Protein AF-A0A4V6TIX9-F1 (afdb_monomer_lite)

Sequence (250 aa):
MSDATWVPLFVTAKVPVELVNKILEHGEAQQRNDPDDLFPNRWVLVQDPEQSTFSTPTKPPVHSFTSGFVNASAESLKVFVASKFGEQGLASNGRSDWIADDAFAVIDERTARDNSILFYVQQYVDTIRQAEVRKAWGKDITVDKLLLKYAGVDSNEMPSDEEVRKFAQELKNENGSFVVDPELGDLEKVKAQLDSWLSKEKGDVRPVWMEVRLDAVNAIKFTVGIWHIGLDEALINHHDEFDEHGVMCC

pLDDT: mean 91.74, std 6.87, range [59.31, 98.62]

Foldseek 3Di:
DDLAQAAEEEEQAPDWLVLVQVLQVLLVVVCVPDPPSLQHRRYWYDQELPDQDTDGRDHRDPDTHHRNNHNPDPVNVLVSLLVAWDCPHGQHPHDNHIYDSFKHKYDYPCCVVQVKIKIKGKDFAFPLLVLLLCVLVVNHDLLSVLCCQCVCNPDPDHDDLVSLLVNQVVDADPVRHGQADSVPPDSVRSNVSVVVVVVVRVVRGDIDMDMAIENSSCVSVVVSVCVVQNPSCCSRPVCVLADPVRYRHD

Structure (mmCIF, N/CA/C/O backbone):
data_AF-A0A4V6TIX9-F1
#
_entry.id   AF-A0A4V6TIX9-F1
#
loop_
_atom_site.group_PDB
_atom_site.id
_atom_site.type_symbol
_atom_site.label_atom_id
_atom_site.label_alt_id
_atom_site.label_comp_id
_atom_site.label_asym_id
_atom_site.label_entity_id
_atom_site.label_seq_id
_atom_site.pdbx_PDB_ins_code
_atom_site.Cartn_x
_atom_site.Cartn_y
_atom_site.Cartn_z
_atom_site.occupancy
_atom_site.B_iso_or_equiv
_atom_site.auth_seq_id
_atom_site.auth_comp_id
_atom_site.auth_asym_id
_atom_site.auth_atom_id
_atom_site.pdbx_PDB_model_num
ATOM 1 N N . MET A 1 1 ? 10.570 -2.484 7.591 1.00 59.31 1 MET A N 1
ATOM 2 C CA . MET A 1 1 ? 9.362 -2.024 8.298 1.00 59.31 1 MET A CA 1
ATOM 3 C C . MET A 1 1 ? 9.755 -1.705 9.722 1.00 59.31 1 MET A C 1
ATOM 5 O O . MET A 1 1 ? 10.692 -2.324 10.218 1.00 59.31 1 MET A O 1
ATOM 9 N N . SER A 1 2 ? 9.120 -0.701 10.312 1.00 67.00 2 SER A N 1
ATOM 10 C CA . SER A 1 2 ? 9.388 -0.221 11.661 1.00 67.00 2 SER A CA 1
ATOM 11 C C . SER A 1 2 ? 9.091 -1.303 12.704 1.00 67.00 2 SER A C 1
ATOM 13 O O . SER A 1 2 ? 8.255 -2.181 12.488 1.00 67.00 2 SER A O 1
ATOM 15 N N . ASP A 1 3 ? 9.742 -1.215 13.866 1.00 79.81 3 ASP A N 1
ATOM 16 C CA . ASP A 1 3 ? 9.464 -2.074 15.027 1.00 79.81 3 ASP A CA 1
ATOM 17 C C . ASP A 1 3 ? 8.159 -1.671 15.752 1.00 79.81 3 ASP A C 1
ATOM 19 O O . ASP A 1 3 ? 7.999 -1.945 16.941 1.00 79.81 3 ASP A O 1
ATOM 23 N N . ALA A 1 4 ? 7.237 -0.973 15.077 1.00 86.31 4 ALA A N 1
ATOM 24 C CA . ALA A 1 4 ? 5.995 -0.500 15.673 1.00 86.31 4 ALA A CA 1
ATOM 25 C C . ALA A 1 4 ? 5.120 -1.667 16.151 1.00 86.31 4 ALA A C 1
ATOM 27 O O . ALA A 1 4 ? 4.823 -2.610 15.410 1.00 86.31 4 ALA A O 1
ATOM 28 N N . THR A 1 5 ? 4.641 -1.568 17.390 1.00 88.94 5 THR A N 1
ATOM 29 C CA . THR A 1 5 ? 3.697 -2.544 17.950 1.00 88.94 5 THR A CA 1
ATOM 30 C C . THR A 1 5 ? 2.300 -2.376 17.359 1.00 88.94 5 THR A C 1
ATOM 32 O O . THR A 1 5 ? 1.588 -3.363 17.191 1.00 88.94 5 THR A O 1
ATOM 35 N N . TRP A 1 6 ? 1.896 -1.149 17.023 1.00 94.31 6 TRP A N 1
ATOM 36 C CA . TRP A 1 6 ? 0.507 -0.841 16.688 1.00 94.31 6 TRP A CA 1
ATOM 37 C C . TRP A 1 6 ? 0.322 -0.405 15.245 1.00 94.31 6 TRP A C 1
ATOM 39 O O . TRP A 1 6 ? 1.158 0.290 14.676 1.00 94.31 6 TRP A O 1
ATOM 49 N N . VAL A 1 7 ? -0.827 -0.755 14.676 1.00 96.06 7 VAL A N 1
ATOM 50 C CA . VAL A 1 7 ? -1.163 -0.486 13.280 1.00 96.06 7 VAL A CA 1
ATOM 51 C C . VAL A 1 7 ? -2.441 0.344 13.240 1.00 96.06 7 VAL A C 1
ATOM 53 O O . VAL A 1 7 ? -3.488 -0.116 13.717 1.00 96.06 7 VAL A O 1
ATOM 56 N N . PRO A 1 8 ? -2.392 1.566 12.690 1.00 97.75 8 PRO A N 1
ATOM 57 C CA . PRO A 1 8 ? -3.565 2.415 12.623 1.00 97.75 8 PRO A CA 1
ATOM 58 C C . PRO A 1 8 ? -4.591 1.837 11.641 1.00 97.75 8 PRO A C 1
ATOM 60 O O . PRO A 1 8 ? -4.262 1.418 10.530 1.00 97.75 8 PRO A O 1
ATOM 63 N N . LEU A 1 9 ? -5.850 1.826 12.069 1.00 98.44 9 LEU A N 1
ATOM 64 C CA . LEU A 1 9 ? -7.016 1.385 11.317 1.00 98.44 9 LEU A CA 1
ATOM 65 C C . LEU A 1 9 ? -7.927 2.592 11.084 1.00 98.44 9 LEU A C 1
ATOM 67 O O . LEU A 1 9 ? -8.452 3.183 12.031 1.00 98.44 9 LEU A O 1
ATOM 71 N N . PHE A 1 10 ? -8.123 2.947 9.820 1.00 98.62 10 PHE A N 1
ATOM 72 C CA . PHE A 1 10 ? -8.958 4.068 9.400 1.00 98.62 10 PHE A CA 1
ATOM 73 C C . PHE A 1 10 ? -10.292 3.584 8.840 1.00 98.62 10 PHE A C 1
ATOM 75 O O . PHE A 1 10 ? -10.386 2.505 8.258 1.00 98.62 10 PHE A O 1
ATOM 82 N N . VAL A 1 11 ? -11.323 4.417 8.962 1.00 98.50 11 VAL A N 1
ATOM 83 C CA . VAL A 1 11 ? -12.631 4.184 8.339 1.00 98.50 11 VAL A CA 1
ATOM 84 C C . VAL A 1 11 ? -12.881 5.300 7.333 1.00 98.50 11 VAL A C 1
ATOM 86 O O . VAL A 1 11 ? -13.160 6.434 7.712 1.00 98.50 11 VAL A O 1
ATOM 89 N N . THR A 1 12 ? -12.768 4.992 6.043 1.00 98.38 12 THR A N 1
ATOM 90 C CA . THR A 1 12 ? -12.896 5.993 4.968 1.00 98.38 12 THR A CA 1
ATOM 91 C C . THR A 1 12 ? -14.268 5.993 4.308 1.00 98.38 12 THR A C 1
ATOM 93 O O . THR A 1 12 ? -14.588 6.905 3.546 1.00 98.38 12 THR A O 1
ATOM 96 N N . ALA A 1 13 ? -15.109 5.013 4.631 1.00 96.88 13 ALA A N 1
ATOM 97 C CA . ALA A 1 13 ? -16.466 4.893 4.123 1.00 96.88 13 ALA A CA 1
ATOM 98 C C . ALA A 1 13 ? -17.517 5.122 5.213 1.00 96.88 13 ALA A C 1
ATOM 100 O O . ALA A 1 13 ? -17.279 4.934 6.406 1.00 96.88 13 ALA A O 1
ATOM 101 N N . LYS A 1 14 ? -18.729 5.496 4.794 1.00 95.62 14 LYS A N 1
ATOM 102 C CA . LYS A 1 14 ? -19.889 5.593 5.689 1.00 95.62 14 LYS A CA 1
ATOM 103 C C . LYS A 1 14 ? -20.437 4.195 5.969 1.00 95.62 14 LYS A C 1
ATOM 105 O O . LYS A 1 14 ? -21.367 3.747 5.302 1.00 95.62 14 LYS A O 1
ATOM 110 N N . VAL A 1 15 ? -19.840 3.516 6.940 1.00 95.06 15 VAL A N 1
ATOM 111 C CA . VAL A 1 15 ? -20.213 2.156 7.347 1.00 95.06 15 VAL A CA 1
ATOM 112 C C . VAL A 1 15 ? -20.824 2.134 8.751 1.00 95.06 15 VAL A C 1
ATOM 114 O O . VAL A 1 15 ? -20.513 3.003 9.568 1.00 95.06 15 VAL A O 1
ATOM 117 N N . PRO A 1 16 ? -21.703 1.161 9.047 1.00 95.38 16 PRO A N 1
ATOM 118 C CA . PRO A 1 16 ? -22.217 0.954 10.397 1.00 95.38 16 PRO A CA 1
ATOM 119 C C . PRO A 1 16 ? -21.093 0.610 11.386 1.00 95.38 16 PRO A C 1
ATOM 121 O O . PRO A 1 16 ? -20.113 -0.046 11.021 1.00 95.38 16 PRO A O 1
ATOM 124 N N . VAL A 1 17 ? -21.253 1.009 12.653 1.00 96.50 17 VAL A N 1
ATOM 125 C CA . VAL A 1 17 ? -20.274 0.710 13.717 1.00 96.50 17 VAL A CA 1
ATOM 126 C C . VAL A 1 17 ? -20.135 -0.795 13.939 1.00 96.50 17 VAL A C 1
ATOM 128 O O . VAL A 1 17 ? -19.053 -1.278 14.243 1.00 96.50 17 VAL A O 1
ATOM 131 N N . GLU A 1 18 ? -21.196 -1.553 13.680 1.00 97.00 18 GLU A N 1
ATOM 132 C CA . GLU A 1 18 ? -21.217 -3.010 13.733 1.00 97.00 18 GLU A CA 1
ATOM 133 C C . GLU A 1 18 ? -20.202 -3.630 12.763 1.00 97.00 18 GLU A C 1
ATOM 135 O O . GLU A 1 18 ? -19.579 -4.636 13.094 1.00 97.00 18 GLU A O 1
ATOM 140 N N . LEU A 1 19 ? -19.983 -3.016 11.591 1.00 97.06 19 LEU A N 1
ATOM 141 C CA . LEU A 1 19 ? -18.949 -3.477 10.664 1.00 97.06 19 LEU A CA 1
ATOM 142 C C . LEU A 1 19 ? -17.551 -3.200 11.222 1.00 97.06 19 LEU A C 1
ATOM 144 O O . LEU A 1 19 ? -16.697 -4.075 11.156 1.00 97.06 19 LEU A O 1
ATOM 148 N N . VAL A 1 20 ? -17.319 -2.020 11.804 1.00 97.81 20 VAL A N 1
ATOM 149 C CA . VAL A 1 20 ? -16.030 -1.682 12.438 1.00 97.81 20 VAL A CA 1
ATOM 150 C C . VAL A 1 20 ? -15.731 -2.636 13.595 1.00 97.81 20 VAL A C 1
ATOM 152 O O . VAL A 1 20 ? -14.633 -3.186 13.674 1.00 97.81 20 VAL A O 1
ATOM 155 N N . ASN A 1 21 ? -16.725 -2.889 14.449 1.00 97.56 21 ASN A N 1
ATOM 156 C CA . ASN A 1 21 ? -16.619 -3.816 15.572 1.00 97.56 21 ASN A CA 1
ATOM 157 C C . ASN A 1 21 ? -16.284 -5.225 15.092 1.00 97.56 21 ASN A C 1
ATOM 159 O O . ASN A 1 21 ? -15.369 -5.834 15.631 1.00 97.56 21 ASN A O 1
ATOM 163 N N . LYS A 1 22 ? -16.932 -5.699 14.021 1.00 96.94 22 LYS A N 1
ATOM 164 C CA . LYS A 1 22 ? -16.639 -7.005 13.424 1.00 96.94 22 LYS A CA 1
ATOM 165 C C . LYS A 1 22 ? -15.162 -7.153 13.025 1.00 96.94 22 LYS A C 1
ATOM 167 O O . LYS A 1 22 ? -14.566 -8.194 13.286 1.00 96.94 22 LYS A O 1
ATOM 172 N N . ILE A 1 23 ? -14.553 -6.124 12.426 1.00 97.25 23 ILE A N 1
ATOM 173 C CA . ILE A 1 23 ? -13.125 -6.147 12.049 1.00 97.25 23 ILE A CA 1
ATOM 174 C C . ILE A 1 23 ? -12.224 -6.217 13.291 1.00 97.25 23 ILE A C 1
ATOM 176 O O . ILE A 1 23 ? -11.285 -7.011 13.333 1.00 97.25 23 ILE A O 1
ATOM 180 N N . LEU A 1 24 ? -12.524 -5.421 14.322 1.00 96.94 24 LEU A N 1
ATOM 181 C CA . LEU A 1 24 ? -11.771 -5.434 15.582 1.00 96.94 24 LEU A CA 1
ATOM 182 C C . LEU A 1 24 ? -11.898 -6.787 16.303 1.00 96.94 24 LEU A C 1
ATOM 184 O O . LEU A 1 24 ? -10.901 -7.342 16.763 1.00 96.94 24 LEU A O 1
ATOM 188 N N . GLU A 1 25 ? -13.102 -7.357 16.330 1.00 96.31 25 GLU A N 1
ATOM 189 C CA . GLU A 1 25 ? -13.397 -8.671 16.908 1.00 96.31 25 GLU A CA 1
ATOM 190 C C . GLU A 1 25 ? -12.679 -9.811 16.175 1.00 96.31 25 GLU A C 1
ATOM 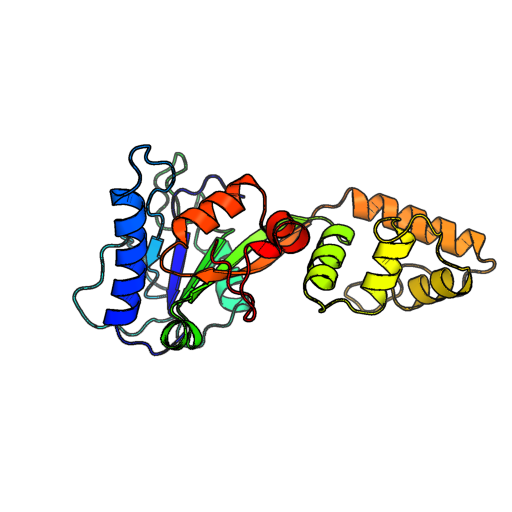192 O O . GLU A 1 25 ? -12.261 -10.772 16.821 1.00 96.31 25 GLU A O 1
ATOM 197 N N . HIS A 1 26 ? -12.492 -9.720 14.851 1.00 95.31 26 HIS A N 1
ATOM 198 C CA . HIS A 1 26 ? -11.670 -10.678 14.104 1.00 95.31 26 HIS A CA 1
ATOM 199 C C . HIS A 1 26 ? -10.211 -10.666 14.577 1.00 95.31 26 HIS A C 1
ATOM 201 O O . HIS A 1 26 ? -9.644 -11.735 14.801 1.00 95.31 26 HIS A O 1
ATOM 207 N N . GLY A 1 27 ? -9.629 -9.483 14.802 1.00 93.44 27 GLY A N 1
ATOM 208 C CA . GLY A 1 27 ? -8.279 -9.358 15.362 1.00 93.44 27 GLY A CA 1
ATOM 209 C C . GLY A 1 27 ? -8.172 -9.953 16.768 1.00 93.44 27 GLY A C 1
ATOM 210 O O . GLY A 1 27 ? -7.258 -10.727 17.047 1.00 93.44 27 GLY A O 1
ATOM 211 N N . GLU A 1 28 ? -9.145 -9.673 17.641 1.00 93.31 28 GLU A N 1
ATOM 212 C CA . GLU A 1 28 ? -9.196 -10.290 18.973 1.00 93.31 28 GLU A CA 1
ATOM 213 C C . GLU A 1 28 ? -9.355 -11.815 18.915 1.00 93.31 28 GLU A C 1
ATOM 215 O O . GLU A 1 28 ? -8.772 -12.537 19.722 1.00 93.31 28 GLU A O 1
ATOM 220 N N . ALA A 1 29 ? -10.175 -12.323 17.992 1.00 93.69 29 ALA A N 1
ATOM 221 C CA . ALA A 1 29 ? -10.395 -13.754 17.835 1.00 93.69 29 ALA A CA 1
ATOM 222 C C . ALA A 1 29 ? -9.137 -14.475 17.340 1.00 93.69 29 ALA A C 1
ATOM 224 O O . ALA A 1 29 ? -8.843 -15.552 17.853 1.00 93.69 29 ALA A O 1
ATOM 225 N N . GLN A 1 30 ? -8.390 -13.884 16.400 1.00 92.06 30 GLN A N 1
ATOM 226 C CA . GLN A 1 30 ? -7.106 -14.425 15.947 1.00 92.06 30 GLN A CA 1
ATOM 227 C C . GLN A 1 30 ? -6.122 -14.545 17.108 1.00 92.06 30 GLN A C 1
ATOM 229 O O . GLN A 1 30 ? -5.634 -15.641 17.360 1.00 92.06 30 GLN A O 1
ATOM 234 N N . GLN A 1 31 ? -5.928 -13.469 17.877 1.00 90.56 31 GLN A N 1
ATOM 235 C CA . GLN A 1 31 ? -5.035 -13.499 19.036 1.00 90.56 31 GLN A CA 1
ATOM 236 C C . GLN A 1 31 ? -5.478 -14.534 20.083 1.00 90.56 31 GLN A C 1
ATOM 238 O O . GLN A 1 31 ? -4.663 -15.287 20.599 1.00 90.56 31 GLN A O 1
ATOM 243 N N . ARG A 1 32 ? -6.780 -14.621 20.401 1.00 90.69 32 ARG A N 1
ATOM 244 C CA . ARG A 1 32 ? -7.284 -15.616 21.370 1.00 90.69 32 ARG A CA 1
ATOM 245 C C . ARG A 1 32 ? -7.058 -17.064 20.931 1.00 90.69 32 ARG A C 1
ATOM 247 O O . ARG A 1 32 ? -6.961 -17.937 21.789 1.00 90.69 32 ARG A O 1
ATOM 254 N N . ASN A 1 33 ? -7.044 -17.316 19.625 1.00 89.12 33 ASN A N 1
ATOM 255 C CA . ASN A 1 33 ? -6.870 -18.648 19.052 1.00 89.12 33 ASN A CA 1
ATOM 256 C C . ASN A 1 33 ? -5.404 -18.972 18.736 1.00 89.12 33 ASN A C 1
ATOM 258 O O . ASN A 1 33 ? -5.135 -20.048 18.202 1.00 89.12 33 ASN A O 1
ATOM 262 N N . ASP A 1 34 ? -4.479 -18.071 19.064 1.00 88.06 34 ASP A N 1
ATOM 263 C CA . ASP A 1 34 ? -3.052 -18.237 18.848 1.00 88.06 34 ASP A CA 1
ATOM 264 C C . ASP A 1 34 ? -2.342 -18.594 20.168 1.00 88.06 34 ASP A C 1
ATOM 266 O O . ASP A 1 34 ? -2.086 -17.716 20.996 1.00 88.06 34 ASP A O 1
ATOM 270 N N . PRO A 1 35 ? -2.054 -19.885 20.416 1.00 83.12 35 PRO A N 1
ATOM 271 C CA . PRO A 1 35 ? -1.490 -20.339 21.686 1.00 83.12 35 PRO A CA 1
ATOM 272 C C . PRO A 1 35 ? -0.070 -19.821 21.944 1.00 83.12 35 PRO A C 1
ATOM 274 O O . PRO A 1 35 ? 0.357 -19.808 23.099 1.00 83.12 35 PRO A O 1
ATOM 277 N N . ASP A 1 36 ? 0.638 -19.405 20.891 1.00 88.56 36 ASP A N 1
ATOM 278 C CA . ASP A 1 36 ? 2.037 -18.983 20.947 1.00 88.56 36 ASP A CA 1
ATOM 279 C C . ASP A 1 36 ? 2.197 -17.446 20.900 1.00 88.56 36 ASP A C 1
ATOM 281 O O . ASP A 1 36 ? 3.325 -16.956 20.960 1.00 88.56 36 ASP A O 1
ATOM 285 N N . ASP A 1 37 ? 1.088 -16.689 20.831 1.00 82.56 37 ASP A N 1
ATOM 286 C CA . ASP A 1 37 ? 1.042 -15.211 20.766 1.00 82.56 37 ASP A CA 1
ATOM 287 C C . ASP A 1 37 ? 1.934 -14.618 19.648 1.00 82.56 37 ASP A C 1
ATOM 289 O O . ASP A 1 37 ? 2.542 -13.555 19.779 1.00 82.56 37 ASP A O 1
ATOM 293 N N . LEU A 1 38 ? 2.019 -15.328 18.520 1.00 85.50 38 LEU A N 1
ATOM 294 C CA . LEU A 1 38 ? 2.725 -14.936 17.298 1.00 85.50 38 LEU A CA 1
ATOM 295 C C . LEU A 1 38 ? 1.970 -13.857 16.501 1.00 85.50 38 LEU A C 1
ATOM 297 O O . LEU A 1 38 ? 2.579 -13.086 15.757 1.00 85.50 38 LEU A O 1
ATOM 301 N N . PHE A 1 39 ? 0.652 -13.781 16.666 1.00 86.19 39 PHE A N 1
ATOM 302 C CA . PHE A 1 39 ? -0.277 -12.921 15.939 1.00 86.19 39 PHE A CA 1
ATOM 303 C C . PHE A 1 39 ? -1.048 -12.005 16.908 1.00 86.19 39 PHE A C 1
ATOM 305 O O . PHE A 1 39 ? -2.281 -12.078 16.989 1.00 86.19 39 PHE A O 1
ATOM 312 N N . PRO A 1 40 ? -0.355 -11.123 17.658 1.00 89.00 40 PRO A N 1
ATOM 313 C CA . PRO A 1 40 ? -1.020 -10.223 18.592 1.00 89.00 40 PRO A CA 1
ATOM 314 C C . PRO A 1 40 ? -1.943 -9.263 17.835 1.00 89.00 40 PRO A C 1
ATOM 316 O O . PRO A 1 40 ? -1.603 -8.792 16.748 1.00 89.00 40 PRO A O 1
ATOM 319 N N . ASN A 1 41 ? -3.105 -8.924 18.401 1.00 92.31 41 ASN A N 1
ATOM 320 C CA . ASN A 1 41 ? -3.971 -7.911 17.807 1.00 92.31 41 ASN A CA 1
ATOM 321 C C . ASN A 1 41 ? -3.291 -6.537 17.893 1.00 92.31 41 ASN A C 1
ATOM 323 O O . ASN A 1 41 ? -3.086 -6.015 18.987 1.00 92.31 41 ASN A O 1
ATOM 327 N N . ARG A 1 42 ? -2.973 -5.942 16.739 1.00 92.81 42 ARG A N 1
ATOM 328 C CA . ARG A 1 42 ? -2.265 -4.654 16.642 1.00 92.81 42 ARG A CA 1
ATOM 329 C C . ARG A 1 42 ? -3.161 -3.480 16.252 1.00 92.81 42 ARG A C 1
ATOM 331 O O . ARG A 1 42 ? -2.658 -2.368 16.107 1.00 92.81 42 ARG A O 1
ATOM 338 N N . TRP A 1 43 ? -4.465 -3.689 16.062 1.00 96.69 43 TRP A N 1
ATOM 339 C CA . TRP A 1 43 ? -5.334 -2.640 15.529 1.00 96.69 43 TRP A CA 1
ATOM 340 C C . TRP A 1 43 ? -5.527 -1.472 16.491 1.00 96.69 43 TRP A C 1
ATOM 342 O O . TRP A 1 43 ? -5.920 -1.649 17.647 1.00 96.69 43 TRP A O 1
ATOM 352 N N . VAL A 1 44 ? -5.339 -0.262 15.965 1.00 97.19 44 VAL A N 1
ATOM 353 C CA . VAL A 1 44 ? -5.653 0.993 16.649 1.00 97.19 44 VAL A CA 1
ATOM 354 C C . VAL A 1 44 ? -6.580 1.827 15.781 1.00 97.19 44 VAL A C 1
ATOM 356 O O . VAL A 1 44 ? -6.165 2.386 14.772 1.00 97.19 44 VAL A O 1
ATOM 359 N N . LEU A 1 45 ? -7.849 1.924 16.168 1.00 97.88 45 LEU A N 1
ATOM 360 C CA . LEU A 1 45 ? -8.828 2.728 15.447 1.00 97.88 45 LEU A CA 1
ATOM 361 C C . LEU A 1 45 ? -8.508 4.216 15.613 1.00 97.88 45 LEU A C 1
ATOM 363 O O . LEU A 1 45 ? -8.509 4.748 16.728 1.00 97.88 45 LEU A O 1
ATOM 367 N N . VAL A 1 46 ? -8.301 4.893 14.487 1.00 97.88 46 VAL A N 1
ATOM 368 C CA . VAL A 1 46 ? -8.135 6.347 14.432 1.00 97.88 46 VAL A CA 1
ATOM 369 C C . VAL A 1 46 ? -9.454 6.943 13.950 1.00 97.88 46 VAL A C 1
ATOM 371 O O . VAL A 1 46 ? -9.835 6.829 12.784 1.00 97.88 46 VAL A O 1
ATOM 374 N N . GLN A 1 47 ? -10.204 7.527 14.877 1.00 96.12 47 GLN A N 1
ATOM 375 C CA . GLN A 1 47 ? -11.556 8.017 14.626 1.00 96.12 47 GLN A CA 1
ATOM 376 C C . GLN A 1 47 ? -11.549 9.429 14.043 1.00 96.12 47 GLN A C 1
ATOM 378 O O . GLN A 1 47 ? -12.377 9.711 13.177 1.00 96.12 47 GLN A O 1
ATOM 383 N N . ASP A 1 48 ? -10.620 10.285 14.478 1.00 95.44 48 ASP A N 1
ATOM 384 C CA . ASP A 1 48 ? -10.557 11.703 14.106 1.00 95.44 48 ASP A CA 1
ATOM 385 C C . ASP A 1 48 ? -9.101 12.190 13.911 1.00 95.44 48 ASP A C 1
ATOM 387 O O . ASP A 1 48 ? -8.216 11.734 14.639 1.00 95.44 48 ASP A O 1
ATOM 391 N N . PRO A 1 49 ? -8.823 13.110 12.964 1.00 95.38 49 PRO A N 1
ATOM 392 C CA . PRO A 1 49 ? -7.493 13.702 12.776 1.00 95.38 49 PRO A CA 1
ATOM 393 C C . PRO A 1 49 ? -6.903 14.405 14.009 1.00 95.38 49 PRO A C 1
ATOM 395 O O . PRO A 1 49 ? -5.679 14.467 14.146 1.00 95.38 49 PRO A O 1
ATOM 398 N N . GLU A 1 50 ? -7.754 14.922 14.898 1.00 95.12 50 GLU A N 1
ATOM 399 C CA . GLU A 1 50 ? -7.367 15.621 16.130 1.00 95.12 50 GLU A CA 1
ATOM 400 C C . GLU A 1 50 ? -7.360 14.696 17.360 1.00 95.12 50 GLU A C 1
ATOM 402 O O . GLU A 1 50 ? -7.169 15.140 18.498 1.00 95.12 50 GLU A O 1
ATOM 407 N N . GLN A 1 51 ? -7.563 13.390 17.159 1.00 94.56 51 GLN A N 1
ATOM 408 C CA . GLN A 1 51 ? -7.504 12.402 18.227 1.00 94.56 51 GLN A CA 1
ATOM 409 C C . GLN A 1 51 ? -6.108 12.387 18.866 1.00 94.56 51 GLN A C 1
ATOM 411 O O . GLN A 1 51 ? -5.092 12.206 18.201 1.00 94.56 51 GLN A O 1
ATOM 416 N N . SER A 1 52 ? -6.067 12.557 20.186 1.00 89.81 52 SER A N 1
ATOM 417 C CA . SER A 1 52 ? -4.826 12.587 20.975 1.00 89.81 52 SER A CA 1
ATOM 418 C C . SER A 1 52 ? -4.697 11.415 21.948 1.00 89.81 52 SER A C 1
ATOM 420 O O . SER A 1 52 ? -3.622 11.186 22.497 1.00 89.81 52 SER A O 1
ATOM 422 N N . THR A 1 53 ? -5.772 10.652 22.151 1.00 90.81 53 THR A N 1
ATOM 423 C CA . THR A 1 53 ? -5.806 9.475 23.021 1.00 90.81 53 THR A CA 1
ATOM 424 C C . THR A 1 53 ? -6.213 8.243 22.226 1.00 90.81 53 THR A C 1
ATOM 426 O O . THR A 1 53 ? -7.084 8.297 21.358 1.00 90.81 53 THR A O 1
ATOM 429 N N . PHE A 1 54 ? -5.565 7.118 22.511 1.00 92.75 54 PHE A N 1
ATOM 430 C CA . PHE A 1 54 ? -5.707 5.892 21.734 1.00 92.75 54 PHE A CA 1
ATOM 431 C C . PHE A 1 54 ? -5.863 4.701 22.675 1.00 92.75 54 PHE A C 1
ATOM 433 O O . PHE A 1 54 ?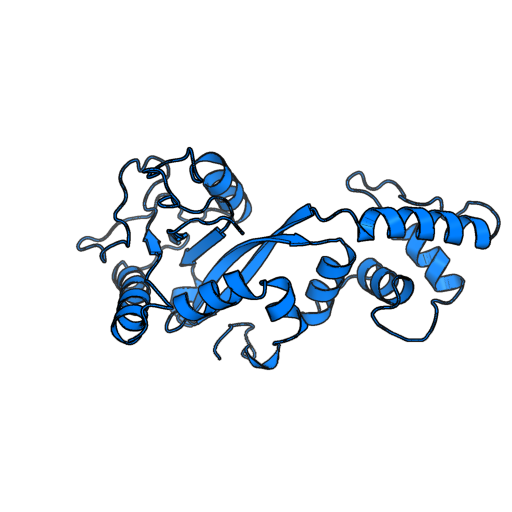 -5.245 4.654 23.737 1.00 92.75 54 PHE A O 1
ATOM 440 N N . SER A 1 55 ? -6.708 3.747 22.285 1.00 90.88 55 SER A N 1
ATOM 441 C CA . SER A 1 55 ? -6.782 2.435 22.929 1.00 90.88 55 SER A CA 1
ATOM 442 C C . SER A 1 55 ? -5.917 1.472 22.131 1.00 90.88 55 SER A C 1
ATOM 444 O O . SER A 1 55 ? -6.143 1.309 20.929 1.00 90.88 55 SER A O 1
ATOM 446 N N . THR A 1 56 ? -4.963 0.829 22.799 1.00 91.44 56 THR A N 1
ATOM 447 C CA . THR A 1 56 ? -3.984 -0.072 22.187 1.00 91.44 56 THR A CA 1
ATOM 448 C C . THR A 1 56 ? -4.005 -1.463 22.865 1.00 91.44 56 THR A C 1
ATOM 450 O O . THR A 1 56 ? -3.672 -1.574 24.046 1.00 91.44 56 THR A O 1
ATOM 453 N N . PRO A 1 57 ? -4.466 -2.532 22.179 1.00 92.81 57 PRO A N 1
ATOM 454 C CA . PRO A 1 57 ? -5.267 -2.477 20.957 1.00 92.81 57 PRO A CA 1
ATOM 455 C C . PRO A 1 57 ? -6.610 -1.777 21.211 1.00 92.81 57 PRO A C 1
ATOM 457 O O . PRO A 1 57 ? -7.040 -1.546 22.351 1.00 92.81 57 PRO A O 1
ATOM 460 N N . THR A 1 58 ? -7.298 -1.403 20.140 1.00 95.06 58 THR A N 1
ATOM 461 C CA . THR A 1 58 ? -8.609 -0.770 20.266 1.00 95.06 58 THR A CA 1
ATOM 462 C C . THR A 1 58 ? -9.677 -1.775 20.670 1.00 95.06 58 THR A C 1
ATOM 464 O O . THR A 1 58 ? -9.859 -2.797 20.017 1.00 95.06 58 THR A O 1
ATOM 467 N N . LYS A 1 59 ? -10.446 -1.427 21.707 1.00 93.25 59 LYS A N 1
ATOM 468 C CA . LYS A 1 59 ? -11.694 -2.120 22.041 1.00 93.25 59 LYS A CA 1
ATOM 469 C C . LYS A 1 59 ? -12.823 -1.671 21.105 1.00 93.25 59 LYS A C 1
ATOM 471 O O . LYS A 1 59 ? -12.910 -0.468 20.841 1.00 93.25 59 LYS A O 1
ATOM 476 N N . PRO A 1 60 ? -13.716 -2.576 20.665 1.00 93.81 60 PRO A N 1
ATOM 477 C CA . PRO A 1 60 ? -14.865 -2.222 19.836 1.00 93.81 60 PRO A CA 1
ATOM 478 C C . PRO A 1 60 ? -15.674 -1.038 20.406 1.00 93.81 60 PRO A C 1
ATOM 480 O O . PRO A 1 60 ? -16.073 -1.077 21.577 1.00 93.81 60 PRO A O 1
ATOM 483 N N . PRO A 1 61 ? -15.914 0.029 19.620 1.00 93.25 61 PRO A N 1
ATOM 484 C CA . PRO A 1 61 ? -16.765 1.137 20.039 1.00 93.25 61 PRO A CA 1
ATOM 485 C C . PRO A 1 61 ? -18.171 0.698 20.476 1.00 93.25 61 PRO A C 1
ATOM 487 O O . PRO A 1 61 ? -18.859 -0.055 19.788 1.00 93.25 61 PRO A O 1
ATOM 490 N N . VAL A 1 62 ? -18.628 1.230 21.615 1.00 90.81 62 VAL A N 1
ATOM 491 C CA . VAL A 1 62 ? -19.984 0.985 22.155 1.00 90.81 62 VAL A CA 1
ATOM 492 C C . VAL A 1 62 ? -21.034 1.879 21.488 1.00 90.81 62 VAL A C 1
ATOM 494 O O . VAL A 1 62 ? -22.211 1.531 21.415 1.00 90.81 62 VAL A O 1
ATOM 497 N N . HIS A 1 63 ? -20.618 3.053 21.014 1.00 91.88 63 HIS A N 1
ATOM 498 C CA . HIS A 1 63 ? -21.494 4.040 20.397 1.00 91.88 63 HIS A CA 1
ATOM 499 C C . HIS A 1 63 ? -21.136 4.232 18.929 1.00 91.88 63 HIS A C 1
ATOM 501 O O . HIS A 1 63 ? -19.965 4.186 18.547 1.00 91.88 63 HIS A O 1
ATOM 507 N N . SER A 1 64 ? -22.156 4.503 18.116 1.00 92.00 64 SER A N 1
ATOM 508 C CA . SER A 1 64 ? -21.967 4.931 16.735 1.00 92.00 64 SER A CA 1
ATOM 509 C C . SER A 1 64 ? -21.117 6.198 16.680 1.00 92.00 64 SER A C 1
ATOM 511 O O . SER A 1 64 ? -21.338 7.128 17.459 1.00 92.00 64 SER A O 1
ATOM 513 N N . PHE A 1 65 ? -20.213 6.267 15.711 1.00 94.12 65 PHE A N 1
ATOM 514 C CA . PHE A 1 65 ? -19.408 7.448 15.434 1.00 94.12 65 PHE A CA 1
ATOM 515 C C . PHE A 1 65 ? -19.361 7.697 13.925 1.00 94.12 65 PHE A C 1
ATOM 517 O O . PHE A 1 65 ? -19.614 6.798 13.126 1.00 94.12 65 PHE A O 1
ATOM 524 N N . THR A 1 66 ? -19.047 8.929 13.531 1.00 94.31 66 THR A N 1
ATOM 525 C CA . THR A 1 66 ? -18.672 9.246 12.148 1.00 94.31 66 THR A CA 1
ATOM 526 C C . THR A 1 66 ? -17.175 9.481 12.132 1.00 94.31 66 THR A C 1
ATOM 528 O O . THR A 1 66 ? -16.694 10.309 12.899 1.00 94.31 66 THR A O 1
ATOM 531 N N . SER A 1 67 ? -16.442 8.745 11.299 1.00 97.12 67 SER A N 1
ATOM 532 C CA . SER A 1 67 ? -15.002 8.963 11.181 1.00 97.12 67 SER A CA 1
ATOM 533 C C . SER A 1 67 ? -14.709 10.318 10.534 1.00 97.12 67 SER A C 1
ATOM 535 O O . SER A 1 67 ? -15.332 10.682 9.534 1.00 97.12 67 SER A O 1
ATOM 537 N N . GLY A 1 68 ? -13.716 11.032 11.064 1.00 97.88 68 GLY A N 1
ATOM 538 C CA . GLY A 1 68 ? -13.155 12.234 10.447 1.00 97.88 68 GLY A CA 1
ATOM 539 C C . GLY A 1 68 ? -12.388 11.956 9.145 1.00 97.88 68 GLY A C 1
ATOM 540 O O . GLY A 1 68 ? -12.013 12.896 8.453 1.00 97.88 68 GLY A O 1
ATOM 541 N N . PHE A 1 69 ? -12.193 10.683 8.780 1.00 98.19 69 PHE A N 1
ATOM 542 C CA . PHE A 1 69 ? -11.493 10.251 7.565 1.00 98.19 69 PHE A CA 1
ATOM 543 C C . PHE A 1 69 ? -12.432 9.795 6.442 1.00 98.19 69 PHE A C 1
ATOM 545 O O . PHE A 1 69 ? -11.971 9.255 5.437 1.00 98.19 69 PHE A O 1
ATOM 552 N N . VAL A 1 70 ? -13.747 10.007 6.568 1.00 98.00 70 VAL A N 1
ATOM 553 C CA . VAL A 1 70 ? -14.690 9.695 5.484 1.00 98.00 70 VAL A CA 1
ATOM 554 C C . VAL A 1 70 ? -14.284 10.441 4.205 1.00 98.00 70 VAL A C 1
ATOM 556 O O . VAL A 1 70 ? -14.125 11.660 4.211 1.00 98.00 70 VAL A O 1
ATOM 559 N N . ASN A 1 71 ? -14.154 9.702 3.100 1.00 97.50 71 ASN A N 1
ATOM 560 C CA . ASN A 1 71 ? -13.638 10.154 1.800 1.00 97.50 71 ASN A CA 1
ATOM 561 C C . ASN A 1 71 ? -12.150 10.557 1.774 1.00 97.50 71 ASN A C 1
ATOM 563 O O . ASN A 1 71 ? -11.708 11.155 0.790 1.00 97.50 71 ASN A O 1
ATOM 567 N N . ALA A 1 72 ? -11.365 10.254 2.812 1.00 97.94 72 ALA A N 1
ATOM 568 C CA . ALA A 1 72 ? -9.924 10.468 2.764 1.00 97.94 72 ALA A CA 1
ATOM 569 C C . ALA A 1 72 ? -9.298 9.606 1.657 1.00 97.94 72 ALA A C 1
ATOM 571 O O . ALA A 1 72 ? -9.582 8.416 1.523 1.00 97.94 72 ALA A O 1
ATOM 572 N N . SER A 1 73 ? -8.432 10.226 0.859 1.00 97.69 73 SER A N 1
ATOM 573 C CA . SER A 1 73 ? -7.652 9.537 -0.168 1.00 97.69 73 SER A CA 1
ATOM 574 C C . SER A 1 73 ? -6.494 8.749 0.448 1.00 97.69 73 SER A C 1
ATOM 576 O O . SER A 1 73 ? -6.001 9.102 1.524 1.00 97.69 73 SER A O 1
ATOM 578 N N . ALA A 1 74 ? -5.996 7.744 -0.277 1.00 97.00 74 ALA A N 1
ATOM 579 C CA . ALA A 1 74 ? -4.783 7.024 0.107 1.00 97.00 74 ALA A CA 1
ATOM 580 C C . ALA A 1 74 ? -3.605 7.986 0.341 1.00 97.00 74 ALA A C 1
ATOM 582 O O . ALA A 1 74 ? -2.933 7.889 1.361 1.00 97.00 74 ALA A O 1
ATOM 583 N N . GLU A 1 75 ? -3.407 8.973 -0.538 1.00 97.81 75 GLU A N 1
ATOM 584 C CA . GLU A 1 75 ? -2.319 9.953 -0.406 1.00 97.81 75 GLU A CA 1
ATOM 585 C C . GLU A 1 75 ? -2.445 10.817 0.851 1.00 97.81 75 GLU A C 1
ATOM 587 O O . GLU A 1 75 ? -1.471 11.000 1.580 1.00 97.81 75 GLU A O 1
ATOM 592 N N . SER A 1 76 ? -3.653 11.288 1.176 1.00 98.19 76 SER A N 1
ATOM 593 C CA . SER A 1 76 ? -3.864 12.034 2.423 1.00 98.19 76 SER A CA 1
ATOM 594 C C . SER A 1 76 ? -3.614 11.184 3.671 1.00 98.19 76 SER A C 1
ATOM 596 O O . SER A 1 76 ? -3.097 11.710 4.652 1.00 98.19 76 SER A O 1
ATOM 598 N N . LEU A 1 77 ? -3.939 9.885 3.639 1.00 98.50 77 LEU A N 1
ATOM 599 C CA . LEU A 1 77 ? -3.670 8.979 4.758 1.00 98.50 77 LEU A CA 1
ATOM 600 C C . LEU A 1 77 ? -2.174 8.687 4.901 1.00 98.50 77 LEU A C 1
ATOM 602 O O . LEU A 1 77 ? -1.668 8.766 6.014 1.00 98.50 77 LEU A O 1
ATOM 606 N N . LYS A 1 78 ? -1.452 8.449 3.798 1.00 97.94 78 LYS A N 1
ATOM 607 C CA . LYS A 1 78 ? 0.013 8.268 3.804 1.00 97.94 78 LYS A CA 1
ATOM 608 C C . LYS A 1 78 ? 0.719 9.470 4.437 1.00 97.94 78 LYS A C 1
ATOM 610 O O . LYS A 1 78 ? 1.560 9.299 5.315 1.00 97.94 78 LYS A O 1
ATOM 615 N N . VAL A 1 79 ? 0.337 10.690 4.043 1.00 97.44 79 VAL A N 1
ATOM 616 C CA . VAL A 1 79 ? 0.881 11.935 4.620 1.00 97.44 79 VAL A CA 1
ATOM 617 C C . VAL A 1 79 ? 0.498 12.086 6.094 1.00 97.44 79 VAL A C 1
ATOM 619 O O . VAL A 1 79 ? 1.331 12.470 6.916 1.00 97.44 79 VAL A O 1
ATOM 622 N N . PHE A 1 80 ? -0.753 11.790 6.453 1.00 97.94 80 PHE A N 1
ATOM 623 C CA . PHE A 1 80 ? -1.211 11.863 7.840 1.00 97.94 80 PHE A CA 1
ATOM 624 C C . PHE A 1 80 ? -0.427 10.901 8.738 1.00 97.94 80 PHE A C 1
ATOM 626 O O . PHE A 1 80 ? 0.137 11.329 9.740 1.00 97.94 80 PHE A O 1
ATOM 633 N N . VAL A 1 81 ? -0.335 9.630 8.349 1.00 97.19 81 VAL A N 1
ATOM 634 C CA . VAL A 1 81 ? 0.360 8.576 9.097 1.00 97.19 81 VAL A CA 1
ATOM 635 C C . VAL A 1 81 ? 1.832 8.943 9.302 1.00 97.19 81 VAL A C 1
ATOM 637 O O . VAL A 1 81 ? 2.277 9.019 10.447 1.00 97.19 81 VAL A O 1
ATOM 640 N N . ALA A 1 82 ? 2.537 9.318 8.229 1.00 95.75 82 ALA A N 1
ATOM 641 C CA . ALA A 1 82 ? 3.945 9.716 8.286 1.00 95.75 82 ALA A CA 1
ATOM 642 C C . ALA A 1 82 ? 4.214 10.994 9.108 1.00 95.75 82 ALA A C 1
ATOM 644 O O . ALA A 1 82 ? 5.339 11.226 9.539 1.00 95.75 82 ALA A O 1
ATOM 645 N N . SER A 1 83 ? 3.210 11.857 9.307 1.00 95.88 83 SER A N 1
ATOM 646 C CA . SER A 1 83 ? 3.371 13.118 10.054 1.00 95.88 83 SER A CA 1
ATOM 647 C C . SER A 1 83 ? 2.908 13.056 11.509 1.00 95.88 83 SER A C 1
ATOM 649 O O . SER A 1 83 ? 3.248 13.948 12.289 1.00 95.88 83 SER A O 1
ATOM 651 N N . LYS A 1 84 ? 2.104 12.055 11.880 1.00 95.62 84 LYS A N 1
ATOM 652 C CA . LYS A 1 84 ? 1.455 11.975 13.198 1.00 95.62 84 LYS A CA 1
ATOM 653 C C . LYS A 1 84 ? 1.959 10.832 14.062 1.00 95.62 84 LYS A C 1
ATOM 655 O O . LYS A 1 84 ? 1.893 10.953 15.285 1.00 95.62 84 LYS A O 1
ATOM 660 N N . PHE A 1 85 ? 2.407 9.742 13.455 1.00 95.62 85 PHE A N 1
ATOM 661 C CA . PHE A 1 85 ? 2.773 8.516 14.157 1.00 95.62 85 PHE A CA 1
ATOM 662 C C . PHE A 1 85 ? 4.286 8.263 14.094 1.00 95.62 85 PHE A C 1
ATOM 664 O O . PHE A 1 85 ? 5.047 9.171 13.761 1.00 95.62 85 PHE A O 1
ATOM 671 N N . GLY A 1 86 ? 4.727 7.072 14.499 1.00 93.44 86 GLY A N 1
ATOM 672 C CA . GLY A 1 86 ? 6.138 6.706 14.616 1.00 93.44 86 GLY A CA 1
ATOM 673 C C . GLY A 1 86 ? 6.688 6.870 16.035 1.00 93.44 86 GLY A C 1
ATOM 674 O O . GLY A 1 86 ? 5.976 7.233 16.973 1.00 93.44 86 GLY A O 1
ATOM 675 N N . GLU A 1 87 ? 7.987 6.617 16.197 1.00 91.12 87 GLU A N 1
ATOM 676 C CA . GLU A 1 87 ? 8.654 6.543 17.508 1.00 91.12 87 GLU A CA 1
ATOM 677 C C . GLU A 1 87 ? 8.531 7.833 18.339 1.00 91.12 87 GLU A C 1
ATOM 679 O O . GLU A 1 87 ? 8.516 7.786 19.568 1.00 91.12 87 GLU A O 1
ATOM 684 N N . GLN A 1 88 ? 8.411 8.989 17.686 1.00 89.56 88 GLN A N 1
ATOM 685 C CA . GLN A 1 88 ? 8.242 10.298 18.335 1.00 89.56 88 GLN A CA 1
ATOM 686 C C . GLN A 1 88 ? 6.841 10.893 18.113 1.00 89.56 88 GLN A C 1
ATOM 688 O O . GLN A 1 88 ? 6.618 12.078 18.366 1.00 89.56 88 GLN A O 1
ATOM 693 N N . GLY A 1 89 ? 5.911 10.088 17.594 1.00 90.00 89 GLY A N 1
ATOM 694 C CA . GLY A 1 89 ? 4.557 10.498 17.253 1.00 90.00 89 GLY A CA 1
ATOM 695 C C . GLY A 1 89 ? 3.560 10.365 18.404 1.00 90.00 89 GLY A C 1
ATOM 696 O O . GLY A 1 89 ? 3.899 10.131 19.567 1.00 90.00 89 GLY A O 1
ATOM 697 N N . LEU A 1 90 ? 2.282 10.515 18.059 1.00 87.81 90 LEU A N 1
ATOM 698 C CA . LEU A 1 90 ? 1.166 10.299 18.972 1.00 87.81 90 LEU A CA 1
ATOM 699 C C . LEU A 1 90 ? 1.143 8.855 19.490 1.00 87.81 90 LEU A C 1
ATOM 701 O O . LEU A 1 90 ? 1.442 7.915 18.758 1.00 87.81 90 LEU A O 1
ATOM 705 N N . ALA A 1 91 ? 0.735 8.699 20.753 1.00 83.69 91 ALA A N 1
ATOM 706 C CA . ALA A 1 91 ? 0.668 7.415 21.456 1.00 83.69 91 ALA A CA 1
ATOM 707 C C . ALA A 1 91 ? 1.997 6.638 21.541 1.00 83.69 91 ALA A C 1
ATOM 709 O O . ALA A 1 91 ? 1.968 5.431 21.766 1.00 83.69 91 ALA A O 1
ATOM 710 N N . SER A 1 92 ? 3.146 7.307 21.395 1.00 84.75 92 SER A N 1
ATOM 711 C CA . SER A 1 92 ? 4.447 6.702 21.691 1.00 84.75 92 SER A CA 1
ATOM 712 C C . SER A 1 92 ? 4.730 6.713 23.195 1.00 84.75 92 SER A C 1
ATOM 714 O O . SER A 1 92 ? 4.719 7.771 23.829 1.00 84.75 92 SER A O 1
ATOM 716 N N . ASN A 1 93 ? 5.033 5.540 23.756 1.00 76.81 93 ASN A N 1
ATOM 717 C CA . ASN A 1 93 ? 5.452 5.379 25.154 1.00 76.81 93 ASN A CA 1
ATOM 718 C C . ASN A 1 93 ? 6.924 4.919 25.295 1.00 76.81 93 ASN A C 1
ATOM 720 O O . ASN A 1 93 ? 7.352 4.527 26.384 1.00 76.81 93 ASN A O 1
ATOM 724 N N . GLY A 1 94 ? 7.717 4.981 24.217 1.00 67.94 94 GLY A N 1
ATOM 725 C CA . GLY A 1 94 ? 9.081 4.430 24.139 1.00 67.94 94 GLY A CA 1
ATOM 726 C C . GLY A 1 94 ? 9.119 2.928 23.797 1.00 67.94 94 GLY A C 1
ATOM 727 O O . GLY A 1 94 ? 8.083 2.331 23.551 1.00 67.94 94 GLY A O 1
ATOM 728 N N . ARG A 1 95 ? 10.319 2.315 23.736 1.00 65.12 95 ARG A N 1
ATOM 729 C CA . ARG A 1 95 ? 10.579 0.872 23.446 1.00 65.12 95 ARG A CA 1
ATOM 730 C C . ARG A 1 95 ? 9.525 0.176 22.554 1.00 65.12 95 ARG A C 1
ATOM 732 O O . ARG A 1 95 ? 8.770 -0.659 23.042 1.00 65.12 95 ARG A O 1
ATOM 739 N N . SER A 1 96 ? 9.511 0.487 21.260 1.00 68.69 96 SER A N 1
ATOM 740 C CA . SER A 1 96 ? 8.654 -0.152 20.237 1.00 68.69 96 SER A CA 1
ATOM 741 C C . SER A 1 96 ? 7.135 -0.027 20.450 1.00 68.69 96 SER A C 1
ATOM 743 O O . SER A 1 96 ? 6.358 -0.482 19.612 1.00 68.69 96 SER A O 1
ATOM 745 N N . ASP A 1 97 ? 6.683 0.636 21.518 1.00 85.38 97 ASP A N 1
ATOM 746 C CA . ASP A 1 97 ? 5.274 0.860 21.850 1.00 85.38 97 ASP A CA 1
ATOM 747 C C . ASP A 1 97 ? 4.777 2.172 21.223 1.00 85.38 97 ASP A C 1
ATOM 749 O O . ASP A 1 97 ? 4.565 3.178 21.903 1.00 85.38 97 ASP A O 1
ATOM 753 N N . TRP A 1 98 ? 4.660 2.177 19.892 1.00 92.31 98 TRP A N 1
ATOM 754 C CA . TRP A 1 98 ? 4.116 3.288 19.106 1.00 92.31 98 TRP A CA 1
ATOM 755 C C . TRP A 1 98 ? 3.257 2.791 17.937 1.00 92.31 98 TRP A C 1
ATOM 757 O O . TRP A 1 98 ? 3.305 1.620 17.549 1.00 92.31 98 TRP A O 1
ATOM 767 N N . ILE A 1 99 ? 2.446 3.699 17.392 1.00 95.00 99 ILE A N 1
ATOM 768 C CA . ILE A 1 99 ? 1.650 3.483 16.178 1.00 95.00 99 ILE A CA 1
ATOM 769 C C . ILE A 1 99 ? 2.559 3.627 14.957 1.00 95.00 99 ILE A C 1
ATOM 771 O O . ILE A 1 99 ? 3.331 4.580 14.886 1.00 95.00 99 ILE A O 1
ATOM 775 N N . ALA A 1 100 ? 2.475 2.688 14.016 1.00 94.94 100 ALA A N 1
ATOM 776 C CA . ALA A 1 100 ? 3.270 2.678 12.794 1.00 94.94 100 ALA A CA 1
ATOM 777 C C . ALA A 1 100 ? 3.061 3.955 11.962 1.00 94.94 100 ALA A C 1
ATOM 779 O O . ALA A 1 100 ? 1.930 4.403 11.762 1.00 94.94 100 ALA A O 1
ATOM 780 N N . ASP A 1 101 ? 4.162 4.512 11.461 1.00 95.62 101 ASP A N 1
ATOM 781 C CA . ASP A 1 101 ? 4.221 5.593 10.468 1.00 95.62 101 ASP A CA 1
ATOM 782 C C . ASP A 1 101 ? 4.484 5.076 9.041 1.00 95.62 101 ASP A C 1
ATOM 784 O O . ASP A 1 101 ? 4.429 5.836 8.072 1.00 95.62 101 ASP A O 1
ATOM 788 N N . ASP A 1 102 ? 4.712 3.770 8.905 1.00 95.31 102 ASP A N 1
ATOM 789 C CA . ASP A 1 102 ? 5.036 3.076 7.663 1.00 95.31 102 ASP A CA 1
ATOM 790 C C . ASP A 1 102 ? 4.012 1.992 7.291 1.00 95.31 102 ASP A C 1
ATOM 792 O O . ASP A 1 102 ? 4.201 1.278 6.312 1.00 95.31 102 ASP A O 1
ATOM 796 N N . ALA A 1 103 ? 2.907 1.863 8.030 1.00 96.81 103 ALA A N 1
ATOM 797 C CA . ALA A 1 103 ? 1.825 0.937 7.709 1.00 96.81 103 ALA A CA 1
ATOM 798 C C . ALA A 1 103 ? 0.472 1.436 8.223 1.00 96.81 103 ALA A C 1
ATOM 800 O O . ALA A 1 103 ? 0.400 2.098 9.256 1.00 96.81 103 ALA A O 1
ATOM 801 N N . PHE A 1 104 ? -0.613 1.098 7.525 1.00 98.06 104 PHE A N 1
ATOM 802 C CA . PHE A 1 104 ? -1.977 1.349 7.991 1.00 98.06 104 PHE A CA 1
ATOM 803 C C . PHE A 1 104 ? -3.009 0.472 7.280 1.00 98.06 104 PHE A C 1
ATOM 805 O O . PHE A 1 104 ? -2.809 0.040 6.148 1.00 98.06 104 PHE A O 1
ATOM 812 N N . ALA A 1 105 ? -4.149 0.247 7.927 1.00 98.31 105 ALA A N 1
ATOM 813 C CA . ALA A 1 105 ? -5.292 -0.447 7.348 1.00 98.31 105 ALA A CA 1
ATOM 814 C C . ALA A 1 105 ? -6.494 0.485 7.160 1.00 98.31 105 ALA A C 1
ATOM 816 O O . ALA A 1 105 ? -6.648 1.492 7.854 1.00 98.31 105 ALA A O 1
ATOM 817 N N . VAL A 1 106 ? -7.373 0.126 6.228 1.00 98.62 106 VAL A N 1
ATOM 818 C CA . VAL A 1 106 ? -8.544 0.909 5.844 1.00 98.62 106 VAL A CA 1
ATOM 819 C C . VAL A 1 106 ? -9.774 0.012 5.727 1.00 98.62 106 VAL A C 1
ATOM 821 O O . VAL A 1 106 ? -9.793 -0.962 4.970 1.00 98.62 106 VAL A O 1
ATOM 824 N N . ILE A 1 107 ? -10.825 0.398 6.447 1.00 98.50 107 ILE A N 1
ATOM 825 C CA . ILE A 1 107 ? -12.205 -0.035 6.230 1.00 98.50 107 ILE A CA 1
ATOM 826 C C . ILE A 1 107 ? -12.829 0.936 5.225 1.00 98.50 107 ILE A C 1
ATOM 828 O O . ILE A 1 107 ? -13.083 2.103 5.543 1.00 98.50 107 ILE A O 1
ATOM 832 N N . ASP A 1 108 ? -13.068 0.449 4.013 1.00 97.81 108 ASP A N 1
ATOM 833 C CA . ASP A 1 108 ? -13.630 1.216 2.901 1.00 97.81 108 ASP A CA 1
ATOM 834 C C . ASP A 1 108 ? -15.016 0.677 2.487 1.00 97.81 108 ASP A C 1
ATOM 836 O O . ASP A 1 108 ? -15.615 -0.179 3.143 1.00 97.81 108 ASP A O 1
ATOM 840 N N . GLU A 1 109 ? -15.555 1.177 1.373 1.00 96.56 109 GLU A N 1
ATOM 841 C CA . GLU A 1 109 ? -16.859 0.747 0.854 1.00 96.56 109 GLU A CA 1
ATOM 842 C C . GLU A 1 109 ? -16.880 -0.733 0.442 1.00 96.56 109 GLU A C 1
ATOM 844 O O . GLU A 1 109 ? -17.928 -1.384 0.472 1.00 96.56 109 GLU A O 1
ATOM 849 N N . ARG A 1 110 ? -15.736 -1.289 0.026 1.00 97.00 110 ARG A N 1
ATOM 850 C CA . ARG A 1 110 ? -15.634 -2.687 -0.396 1.00 97.00 110 ARG A CA 1
ATOM 851 C C . ARG A 1 110 ? -15.627 -3.626 0.809 1.00 97.00 110 ARG A C 1
ATOM 853 O O . ARG A 1 110 ? -16.214 -4.696 0.693 1.00 97.00 110 ARG A O 1
ATOM 860 N N . THR A 1 111 ? -15.144 -3.198 1.978 1.00 97.69 111 THR A N 1
ATOM 861 C CA . THR A 1 111 ? -15.220 -3.993 3.219 1.00 97.69 111 THR A CA 1
ATOM 862 C C . THR A 1 111 ? -16.641 -4.447 3.558 1.00 97.69 111 THR A C 1
ATOM 864 O O . THR A 1 111 ? -16.841 -5.584 3.977 1.00 97.69 111 THR A O 1
ATOM 867 N N . ALA A 1 112 ? -17.656 -3.612 3.315 1.00 95.31 112 ALA A N 1
ATOM 868 C CA . ALA A 1 112 ? -19.052 -3.991 3.550 1.00 95.31 112 ALA A CA 1
ATOM 869 C C . ALA A 1 112 ? -19.574 -5.074 2.583 1.00 95.31 112 ALA A C 1
ATOM 871 O O . ALA A 1 112 ? -20.574 -5.725 2.880 1.00 95.31 112 ALA A O 1
ATOM 872 N N . ARG A 1 113 ? -18.929 -5.250 1.423 1.00 95.38 113 ARG A N 1
ATOM 873 C CA . ARG A 1 113 ? -19.353 -6.184 0.369 1.00 95.38 113 ARG A CA 1
ATOM 874 C C . ARG A 1 113 ? -18.726 -7.562 0.524 1.00 95.38 113 ARG A C 1
ATOM 876 O O . ARG A 1 113 ? -19.423 -8.551 0.341 1.00 95.38 113 ARG A O 1
ATOM 883 N N . ASP A 1 114 ? -17.437 -7.614 0.844 1.00 95.44 114 ASP A N 1
ATOM 884 C CA . ASP A 1 114 ? -16.660 -8.860 0.824 1.00 95.44 114 ASP A CA 1
ATOM 885 C C . ASP A 1 114 ? -15.874 -9.133 2.115 1.00 95.44 114 ASP A C 1
ATOM 887 O O . ASP A 1 114 ? -15.105 -10.084 2.170 1.00 95.44 114 ASP A O 1
ATOM 891 N N . ASN A 1 115 ? -16.078 -8.331 3.166 1.00 96.06 115 ASN A N 1
ATOM 892 C CA . ASN A 1 115 ? -15.402 -8.486 4.455 1.00 96.06 115 ASN A CA 1
ATOM 893 C C . ASN A 1 115 ? -13.867 -8.446 4.366 1.00 96.06 115 ASN A C 1
ATOM 895 O O . ASN A 1 115 ? -13.197 -9.040 5.204 1.00 96.06 115 ASN A O 1
ATOM 899 N N . SER A 1 116 ? -13.301 -7.742 3.385 1.00 97.69 116 SER A N 1
ATOM 900 C CA . SER A 1 116 ? -11.853 -7.528 3.301 1.00 97.69 116 SER A CA 1
ATOM 901 C C . SER A 1 116 ? -11.467 -6.073 3.575 1.00 97.69 116 SER A C 1
ATOM 903 O O . SER A 1 116 ? -12.243 -5.141 3.329 1.00 97.69 116 SER A O 1
ATOM 905 N N . ILE A 1 117 ? -10.272 -5.872 4.122 1.00 97.94 117 ILE A N 1
ATOM 906 C CA . ILE A 1 117 ? -9.705 -4.551 4.426 1.00 97.94 117 ILE A CA 1
ATOM 907 C C . ILE A 1 117 ? -8.565 -4.241 3.465 1.00 97.94 117 ILE A C 1
ATOM 909 O O . ILE A 1 117 ? -7.899 -5.148 2.967 1.00 97.94 117 ILE A O 1
ATOM 913 N N . LEU A 1 118 ? -8.334 -2.960 3.201 1.00 98.12 118 LEU A N 1
ATOM 914 C CA . LEU A 1 118 ? -7.178 -2.527 2.425 1.00 98.12 118 LEU A CA 1
ATOM 915 C C . LEU A 1 118 ? -6.023 -2.239 3.384 1.00 98.12 118 LEU A C 1
ATOM 917 O O . LEU A 1 118 ? -6.199 -1.497 4.346 1.00 98.12 118 LEU A O 1
ATOM 921 N N . PHE A 1 119 ? -4.864 -2.831 3.141 1.00 98.06 119 PHE A N 1
ATOM 922 C CA . PHE A 1 119 ? -3.665 -2.661 3.946 1.00 98.06 119 PHE A CA 1
ATOM 923 C C . PHE A 1 119 ? -2.580 -1.997 3.109 1.00 98.06 119 PHE A C 1
ATOM 925 O O . PHE A 1 119 ? -2.322 -2.400 1.976 1.00 98.06 119 PHE A O 1
ATOM 932 N N . TYR A 1 120 ? -1.963 -0.972 3.679 1.00 97.88 120 TYR A N 1
ATOM 933 C CA . TYR A 1 120 ? -0.862 -0.234 3.094 1.00 97.88 120 TYR A CA 1
ATOM 934 C C . TYR A 1 120 ? 0.379 -0.433 3.940 1.00 97.88 120 TYR A C 1
ATOM 936 O O . TYR A 1 120 ? 0.318 -0.356 5.168 1.00 97.88 120 TYR A O 1
ATOM 944 N N . VAL A 1 121 ? 1.511 -0.610 3.273 1.00 96.50 121 VAL A N 1
ATOM 945 C CA . VAL A 1 121 ? 2.817 -0.681 3.919 1.00 96.50 121 VAL A CA 1
ATOM 946 C C . VAL A 1 121 ? 3.863 -0.001 3.052 1.00 96.50 121 VAL A C 1
ATOM 948 O O . VAL A 1 121 ? 3.854 -0.118 1.826 1.00 96.50 121 VAL A O 1
ATOM 951 N N . GLN A 1 122 ? 4.751 0.749 3.686 1.00 95.44 122 GLN A N 1
ATOM 952 C CA . GLN A 1 122 ? 5.907 1.342 3.054 1.00 95.44 122 GLN A CA 1
ATOM 953 C C . GLN A 1 122 ? 7.072 0.356 3.129 1.00 95.44 122 GLN A C 1
ATOM 955 O O . GLN A 1 122 ? 7.467 -0.110 4.199 1.00 95.44 122 GLN A O 1
ATOM 960 N N . GLN A 1 123 ? 7.642 0.043 1.973 1.00 92.56 123 GLN A N 1
ATOM 961 C CA . GLN A 1 123 ? 8.792 -0.841 1.858 1.00 92.56 123 GLN A CA 1
ATOM 962 C C . GLN A 1 123 ? 9.905 -0.179 1.065 1.00 92.56 123 GLN A C 1
ATOM 964 O O . GLN A 1 123 ? 9.657 0.633 0.178 1.00 92.56 123 GLN A O 1
ATOM 969 N N . TYR A 1 124 ? 11.141 -0.548 1.384 1.00 92.06 124 TYR A N 1
ATOM 970 C CA . TYR A 1 124 ? 12.314 -0.117 0.641 1.00 92.06 124 TYR A CA 1
ATOM 971 C C . TYR A 1 124 ? 12.568 -1.112 -0.479 1.00 92.06 124 TYR A C 1
ATOM 973 O O . TYR A 1 124 ? 13.074 -2.203 -0.232 1.00 92.06 124 TYR A O 1
ATOM 981 N N . VAL A 1 125 ? 12.197 -0.732 -1.696 1.00 93.06 125 VAL A N 1
ATOM 982 C CA . VAL A 1 125 ? 12.345 -1.566 -2.890 1.00 93.06 125 VAL A CA 1
ATOM 983 C C . VAL A 1 125 ? 13.009 -0.773 -4.005 1.00 93.06 125 VAL A C 1
ATOM 985 O O . VAL A 1 125 ? 12.870 0.451 -4.088 1.00 93.06 125 VAL A O 1
ATOM 988 N N . ASP A 1 126 ? 13.744 -1.465 -4.866 1.00 92.88 126 ASP A N 1
ATOM 989 C CA . ASP A 1 126 ? 14.315 -0.860 -6.064 1.00 92.88 126 ASP A CA 1
ATOM 990 C C . ASP A 1 126 ? 13.285 -0.785 -7.211 1.00 92.88 126 ASP A C 1
ATOM 992 O O . ASP A 1 126 ? 12.148 -1.263 -7.118 1.00 92.88 126 ASP A O 1
ATOM 996 N N . THR A 1 127 ? 13.668 -0.129 -8.306 1.00 92.56 127 THR A N 1
ATOM 997 C CA . THR A 1 127 ? 12.795 0.064 -9.475 1.00 92.56 127 THR A CA 1
ATOM 998 C C . THR A 1 127 ? 12.461 -1.243 -10.208 1.00 92.56 127 THR A C 1
ATOM 1000 O O . THR A 1 127 ? 11.365 -1.377 -10.758 1.00 92.56 127 THR A O 1
ATOM 1003 N N . ILE A 1 128 ? 13.369 -2.228 -10.189 1.00 94.31 128 ILE A N 1
ATOM 1004 C CA . ILE A 1 128 ? 13.151 -3.538 -10.817 1.00 94.31 128 ILE A CA 1
ATOM 1005 C C . ILE A 1 128 ? 12.069 -4.271 -10.041 1.00 94.31 128 ILE A C 1
ATOM 1007 O O . ILE A 1 128 ? 11.100 -4.733 -10.635 1.00 94.31 128 ILE A O 1
ATOM 1011 N N . ARG A 1 129 ? 12.176 -4.288 -8.713 1.00 94.25 129 ARG A N 1
ATOM 1012 C CA . ARG A 1 129 ? 11.222 -4.964 -7.845 1.00 94.25 129 ARG A CA 1
ATOM 1013 C C . ARG A 1 129 ? 9.820 -4.378 -7.961 1.00 94.25 129 ARG A C 1
ATOM 1015 O O . ARG A 1 129 ? 8.835 -5.105 -8.034 1.00 94.25 129 ARG A O 1
ATOM 1022 N N . GLN A 1 130 ? 9.714 -3.054 -8.070 1.00 94.62 130 GLN A N 1
ATOM 1023 C CA . GLN A 1 130 ? 8.436 -2.396 -8.352 1.00 94.62 130 GLN A CA 1
ATOM 1024 C C . GLN A 1 130 ? 7.841 -2.811 -9.708 1.00 94.62 130 GLN A C 1
ATOM 1026 O O . GLN A 1 130 ? 6.621 -2.956 -9.824 1.00 94.62 130 GLN A O 1
ATOM 1031 N N . ALA A 1 131 ? 8.679 -2.984 -10.736 1.00 95.19 131 ALA A N 1
ATOM 1032 C CA . ALA A 1 131 ? 8.243 -3.462 -12.045 1.00 95.19 131 ALA A CA 1
ATOM 1033 C C . ALA A 1 131 ? 7.803 -4.934 -11.997 1.00 95.19 131 ALA A C 1
ATOM 1035 O O . ALA A 1 131 ? 6.784 -5.271 -12.600 1.00 95.19 131 ALA A O 1
ATOM 1036 N N . GLU A 1 132 ? 8.499 -5.784 -11.235 1.00 95.69 132 GLU A N 1
ATOM 1037 C CA . GLU A 1 132 ? 8.089 -7.171 -10.988 1.00 95.69 132 GLU A CA 1
ATOM 1038 C C . GLU A 1 132 ? 6.696 -7.223 -10.354 1.00 95.69 132 GLU A C 1
ATOM 1040 O O . GLU A 1 132 ? 5.828 -7.901 -10.895 1.00 95.69 132 GLU A O 1
ATOM 1045 N N . VAL A 1 133 ? 6.431 -6.438 -9.297 1.00 95.31 133 VAL A N 1
ATOM 1046 C CA . VAL A 1 133 ? 5.099 -6.360 -8.663 1.00 95.31 133 VAL A CA 1
ATOM 1047 C C . VAL A 1 133 ? 4.025 -5.965 -9.681 1.00 95.31 133 VAL A C 1
ATOM 1049 O O . VAL A 1 133 ? 2.974 -6.603 -9.765 1.00 95.31 133 VAL A O 1
ATOM 1052 N N . ARG A 1 134 ? 4.271 -4.920 -10.486 1.00 95.44 134 ARG A N 1
ATOM 1053 C CA . ARG A 1 134 ? 3.308 -4.486 -11.513 1.00 95.44 134 ARG A CA 1
ATOM 1054 C C . ARG A 1 134 ? 3.039 -5.587 -12.532 1.00 95.44 134 ARG A C 1
ATOM 1056 O O . ARG A 1 134 ? 1.878 -5.811 -12.871 1.00 95.44 134 ARG A O 1
ATOM 1063 N N . LYS A 1 135 ? 4.078 -6.291 -12.982 1.00 94.94 135 LYS A N 1
ATOM 1064 C CA . LYS A 1 135 ? 3.954 -7.411 -13.920 1.00 94.94 135 LYS A CA 1
ATOM 1065 C C . LYS A 1 135 ? 3.160 -8.566 -13.323 1.00 94.94 135 LYS A C 1
ATOM 1067 O O . LYS A 1 135 ? 2.248 -9.065 -13.980 1.00 94.94 135 LYS A O 1
ATOM 1072 N N . ALA A 1 136 ? 3.469 -8.954 -12.090 1.00 93.69 136 ALA A N 1
ATOM 1073 C CA . ALA A 1 136 ? 2.807 -10.043 -11.376 1.00 93.69 136 ALA A CA 1
ATOM 1074 C C . ALA A 1 136 ? 1.278 -9.842 -11.307 1.00 93.69 136 ALA A C 1
ATOM 1076 O O . ALA A 1 136 ? 0.504 -10.792 -11.368 1.00 93.69 136 ALA A O 1
ATOM 1077 N N . TRP A 1 137 ? 0.837 -8.582 -11.280 1.00 92.50 137 TRP A N 1
ATOM 1078 C CA . TRP A 1 137 ? -0.572 -8.193 -11.208 1.00 92.50 137 TRP A CA 1
ATOM 1079 C C . TRP A 1 137 ? -1.165 -7.690 -12.533 1.00 92.50 137 TRP A C 1
ATOM 1081 O O . TRP A 1 137 ? -2.250 -7.105 -12.536 1.00 92.50 137 TRP A O 1
ATOM 1091 N N . GLY A 1 138 ? -0.469 -7.879 -13.661 1.00 92.81 138 GLY A N 1
ATOM 1092 C CA . GLY A 1 138 ? -0.940 -7.466 -14.990 1.00 92.81 138 GLY A CA 1
ATOM 1093 C C . GLY A 1 138 ? -1.138 -5.952 -15.148 1.00 92.81 138 GLY A C 1
ATOM 1094 O O . GLY A 1 138 ? -1.958 -5.510 -15.954 1.00 92.81 138 GLY A O 1
ATOM 1095 N N . LYS A 1 139 ? -0.421 -5.156 -14.348 1.00 94.38 139 LYS A N 1
ATOM 1096 C CA . LYS A 1 139 ? -0.419 -3.683 -14.347 1.00 94.38 139 LYS A CA 1
ATOM 1097 C C . LYS A 1 139 ? 0.873 -3.103 -14.934 1.00 94.38 139 LYS A C 1
ATOM 1099 O O . LYS A 1 139 ? 1.106 -1.900 -14.822 1.00 94.38 139 LYS A O 1
ATOM 1104 N N . ASP A 1 140 ? 1.726 -3.940 -15.514 1.00 95.12 140 ASP A N 1
ATOM 1105 C CA . ASP A 1 140 ? 2.981 -3.528 -16.122 1.00 95.12 140 ASP A CA 1
ATOM 1106 C C . ASP A 1 140 ? 2.764 -2.704 -17.392 1.00 95.12 140 ASP A C 1
ATOM 1108 O O . ASP A 1 140 ? 1.964 -3.024 -18.277 1.00 95.12 140 ASP A O 1
ATOM 1112 N N . ILE A 1 141 ? 3.529 -1.625 -17.497 1.00 93.88 141 ILE A N 1
ATOM 1113 C CA . ILE A 1 141 ? 3.557 -0.766 -18.679 1.00 93.88 141 ILE A CA 1
ATOM 1114 C C . ILE A 1 141 ? 4.750 -1.114 -19.577 1.00 93.88 141 ILE A C 1
ATOM 1116 O O . ILE A 1 141 ? 5.599 -1.938 -19.245 1.00 93.88 141 ILE A O 1
ATOM 1120 N N . THR A 1 142 ? 4.830 -0.491 -20.755 1.00 94.31 142 THR A N 1
ATOM 1121 C CA . THR A 1 142 ? 5.899 -0.759 -21.735 1.00 94.31 142 THR A CA 1
ATOM 1122 C C . THR A 1 142 ? 7.300 -0.656 -21.128 1.00 94.31 142 THR A C 1
ATOM 1124 O O . THR A 1 142 ? 8.139 -1.511 -21.402 1.00 94.31 142 THR A O 1
ATOM 1127 N N . VAL A 1 143 ? 7.550 0.361 -20.297 1.00 94.56 143 VAL A N 1
ATOM 1128 C CA . VAL A 1 143 ? 8.861 0.549 -19.658 1.00 94.56 143 VAL A CA 1
ATOM 1129 C C . VAL A 1 143 ? 9.177 -0.553 -18.642 1.00 94.56 143 VAL A C 1
ATOM 1131 O O . VAL A 1 143 ? 10.329 -0.959 -18.572 1.00 94.56 143 VAL A O 1
ATOM 1134 N N . ASP A 1 144 ? 8.181 -1.108 -17.941 1.00 95.19 144 ASP A N 1
ATOM 1135 C CA . ASP A 1 144 ? 8.384 -2.225 -17.006 1.00 95.19 144 ASP A CA 1
ATOM 1136 C C . ASP A 1 144 ? 8.844 -3.477 -17.753 1.00 95.19 144 ASP A C 1
ATOM 1138 O O . ASP A 1 144 ? 9.857 -4.074 -17.406 1.00 95.19 144 ASP A O 1
ATOM 1142 N N . LYS A 1 145 ? 8.155 -3.831 -18.844 1.00 93.56 145 LYS A N 1
ATOM 1143 C CA . LYS A 1 145 ? 8.504 -4.992 -19.682 1.00 93.56 145 LYS A CA 1
ATOM 1144 C C . LYS A 1 145 ? 9.929 -4.891 -20.222 1.00 93.56 145 LYS A C 1
ATOM 1146 O O . LYS A 1 145 ? 10.682 -5.862 -20.207 1.00 93.56 145 LYS A O 1
ATOM 1151 N N . LEU A 1 146 ? 10.298 -3.703 -20.700 1.00 94.38 146 LEU A N 1
ATOM 1152 C CA . LEU A 1 146 ? 11.635 -3.439 -21.225 1.00 94.38 146 LEU A CA 1
ATOM 1153 C C . LEU A 1 146 ? 12.692 -3.470 -20.116 1.00 94.38 146 LEU A C 1
ATOM 1155 O O . LEU A 1 146 ? 13.742 -4.077 -20.316 1.00 94.38 146 LEU A O 1
ATOM 1159 N N . LEU A 1 147 ? 12.401 -2.888 -18.949 1.00 94.44 147 LEU A N 1
ATOM 1160 C CA . LEU A 1 147 ? 13.272 -2.925 -17.777 1.00 94.44 147 LEU A CA 1
ATOM 1161 C C . LEU A 1 147 ? 13.520 -4.360 -17.310 1.00 94.44 147 LEU A C 1
ATOM 1163 O O . LEU A 1 147 ? 14.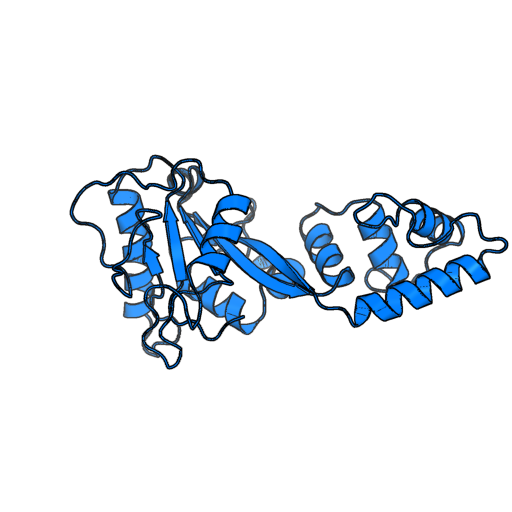674 -4.737 -17.142 1.00 94.44 147 LEU A O 1
ATOM 1167 N N . LEU A 1 148 ? 12.475 -5.170 -17.130 1.00 94.19 148 LEU A N 1
ATOM 1168 C CA . LEU A 1 148 ? 12.602 -6.546 -16.641 1.00 94.19 148 LEU A CA 1
ATOM 1169 C C . LEU A 1 148 ? 13.383 -7.431 -17.617 1.00 94.19 148 LEU A C 1
ATOM 1171 O O . LEU A 1 148 ? 14.229 -8.224 -17.195 1.00 94.19 148 LEU A O 1
ATOM 1175 N N . LYS A 1 149 ? 13.173 -7.249 -18.927 1.00 93.19 149 LYS A N 1
ATOM 1176 C CA . LYS A 1 149 ? 13.969 -7.923 -19.959 1.00 93.19 149 LYS A CA 1
ATOM 1177 C C . LYS A 1 149 ? 15.430 -7.469 -19.934 1.00 93.19 149 LYS A C 1
ATOM 1179 O O . LYS A 1 149 ? 16.330 -8.302 -19.926 1.00 93.19 149 LYS A O 1
ATOM 1184 N N . TYR A 1 150 ? 15.675 -6.158 -19.882 1.00 93.06 150 TYR A N 1
ATOM 1185 C CA . TYR A 1 150 ? 17.028 -5.594 -19.863 1.00 93.06 150 TYR A CA 1
ATOM 1186 C C . TYR A 1 150 ? 17.794 -5.964 -18.584 1.00 93.06 150 TYR A C 1
ATOM 1188 O O . TYR A 1 150 ? 18.987 -6.250 -18.628 1.00 93.06 150 TYR A O 1
ATOM 1196 N N . ALA A 1 151 ? 17.107 -6.017 -17.442 1.00 92.00 151 ALA A N 1
ATOM 1197 C CA . ALA A 1 151 ? 17.677 -6.405 -16.157 1.00 92.00 151 ALA A CA 1
ATOM 1198 C C . ALA A 1 151 ? 17.970 -7.910 -16.041 1.00 92.00 151 ALA A C 1
ATOM 1200 O O . ALA A 1 151 ? 18.664 -8.300 -15.096 1.00 92.00 151 ALA A O 1
ATOM 1201 N N . GLY A 1 152 ? 17.481 -8.723 -16.987 1.00 90.06 152 GLY A N 1
ATOM 1202 C CA . GLY A 1 152 ? 17.657 -10.175 -17.018 1.00 90.06 152 GLY A CA 1
ATOM 1203 C C . GLY A 1 152 ? 16.729 -10.940 -16.071 1.00 90.06 152 GLY A C 1
ATOM 1204 O O . GLY A 1 152 ? 17.079 -12.040 -15.658 1.00 90.06 152 GLY A O 1
ATOM 1205 N N . VAL A 1 153 ? 15.582 -10.359 -15.702 1.00 87.69 153 VAL A N 1
ATOM 1206 C CA . VAL A 1 153 ? 14.589 -10.989 -14.811 1.00 87.69 153 VAL A CA 1
ATOM 1207 C C . VAL A 1 153 ? 13.686 -11.948 -15.591 1.00 87.69 153 VAL A C 1
ATOM 1209 O O . VAL A 1 153 ? 13.457 -13.079 -15.174 1.00 87.69 153 VAL A O 1
ATOM 1212 N N . ASP A 1 154 ? 13.204 -11.512 -16.757 1.00 75.62 154 ASP A N 1
ATOM 1213 C CA . ASP A 1 154 ? 12.151 -12.207 -17.509 1.00 75.62 154 ASP A CA 1
ATOM 1214 C C . ASP A 1 154 ? 12.646 -13.319 -18.437 1.00 75.62 154 ASP A C 1
ATOM 1216 O O . ASP A 1 154 ? 11.871 -14.194 -18.833 1.00 75.62 154 ASP A O 1
ATOM 1220 N N . SER A 1 155 ? 13.916 -13.286 -18.835 1.00 64.81 155 SER A N 1
ATOM 1221 C CA . SER A 1 155 ? 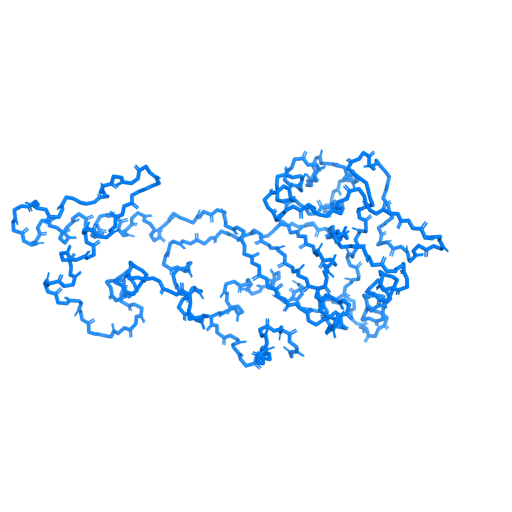14.443 -14.231 -19.812 1.00 64.81 155 SER A CA 1
ATOM 1222 C C . SER A 1 155 ? 15.960 -14.334 -19.769 1.00 64.81 155 SER A C 1
ATOM 1224 O O . SER A 1 155 ? 16.664 -13.347 -19.581 1.00 64.81 155 SER A O 1
ATOM 1226 N N . ASN A 1 156 ? 16.463 -15.522 -20.112 1.00 65.38 156 ASN A N 1
ATOM 1227 C CA . ASN A 1 156 ? 17.860 -15.708 -20.521 1.00 65.38 156 ASN A CA 1
ATOM 1228 C C . ASN A 1 156 ? 18.167 -15.061 -21.889 1.00 65.38 156 ASN A C 1
ATOM 1230 O O . ASN A 1 156 ? 19.315 -15.065 -22.330 1.00 65.38 156 ASN A O 1
ATOM 1234 N N . GLU A 1 157 ? 17.151 -14.549 -22.591 1.00 73.31 157 GLU A N 1
ATOM 1235 C CA . GLU A 1 157 ? 17.308 -13.835 -23.855 1.00 73.31 157 GLU A CA 1
ATOM 1236 C C . GLU A 1 157 ? 17.615 -12.359 -23.607 1.00 73.31 157 GLU A C 1
ATOM 1238 O O . GLU A 1 157 ? 16.876 -11.658 -22.914 1.00 73.31 157 GLU A O 1
ATOM 1243 N N . MET A 1 158 ? 18.706 -11.885 -24.205 1.00 79.56 158 MET A N 1
ATOM 1244 C CA . MET A 1 158 ? 19.075 -10.473 -24.187 1.00 79.56 158 MET A CA 1
ATOM 1245 C C . MET A 1 158 ? 18.071 -9.639 -25.000 1.00 79.56 158 MET A C 1
ATOM 1247 O O . MET A 1 158 ? 17.567 -10.114 -26.024 1.00 79.56 158 MET A O 1
ATOM 1251 N N . PRO A 1 159 ? 17.784 -8.390 -24.590 1.00 88.56 159 PRO A N 1
ATOM 1252 C CA . PRO A 1 159 ? 16.971 -7.479 -25.388 1.00 88.56 159 PRO A CA 1
ATOM 1253 C C . PRO A 1 159 ? 17.624 -7.235 -26.753 1.00 88.56 159 PRO A C 1
ATOM 1255 O O . PRO A 1 159 ? 18.840 -7.068 -26.860 1.00 88.56 159 PRO A O 1
ATOM 1258 N N . SER A 1 160 ? 16.805 -7.201 -27.802 1.00 91.69 160 SER A N 1
ATOM 1259 C CA . SER A 1 160 ? 17.250 -6.818 -29.141 1.00 91.69 160 SER A CA 1
ATOM 1260 C C . SER A 1 160 ? 17.671 -5.348 -29.185 1.00 91.69 160 SER A C 1
ATOM 1262 O O . SER A 1 160 ? 17.238 -4.529 -28.373 1.00 91.69 160 SER A O 1
ATOM 1264 N N . ASP A 1 161 ? 18.475 -4.984 -30.181 1.00 91.38 161 ASP A N 1
ATOM 1265 C CA . ASP A 1 161 ? 18.944 -3.609 -30.373 1.00 91.38 161 ASP A CA 1
ATOM 1266 C C . ASP A 1 161 ? 17.791 -2.589 -30.491 1.00 91.38 161 ASP A C 1
ATOM 1268 O O . ASP A 1 161 ? 17.894 -1.464 -29.995 1.00 91.38 161 ASP A O 1
ATOM 1272 N N . GLU A 1 162 ? 16.670 -2.985 -31.104 1.00 91.38 162 GLU A N 1
ATOM 1273 C CA . GLU A 1 162 ? 15.452 -2.169 -31.193 1.00 91.38 162 GLU A CA 1
ATOM 1274 C C . GLU A 1 162 ? 14.805 -1.967 -29.816 1.00 91.38 162 GLU A C 1
ATOM 1276 O O . GLU A 1 162 ? 14.441 -0.846 -29.457 1.00 91.38 162 GLU A O 1
ATOM 1281 N N . GLU A 1 163 ? 14.715 -3.027 -29.010 1.00 92.75 163 GLU A N 1
ATOM 1282 C CA . GLU A 1 163 ? 14.176 -2.962 -27.649 1.00 92.75 163 GLU A CA 1
ATOM 1283 C C . GLU A 1 163 ? 15.047 -2.103 -26.729 1.00 92.75 163 GLU A C 1
ATOM 1285 O O . GLU A 1 163 ? 14.506 -1.344 -25.930 1.00 92.75 163 GLU A O 1
ATOM 1290 N N . VAL A 1 164 ? 16.376 -2.149 -26.875 1.00 92.69 164 VAL A N 1
ATOM 1291 C CA . VAL A 1 164 ? 17.300 -1.281 -26.124 1.00 92.69 164 VAL A CA 1
ATOM 1292 C C . VAL A 1 164 ? 17.044 0.195 -26.440 1.00 92.69 164 VAL A C 1
ATOM 1294 O O . VAL A 1 164 ? 16.941 1.018 -25.529 1.00 92.69 164 VAL A O 1
ATOM 1297 N N . ARG A 1 165 ? 16.895 0.551 -27.723 1.00 91.06 165 ARG A N 1
ATOM 1298 C CA . ARG A 1 165 ? 16.594 1.940 -28.114 1.00 91.06 165 ARG A CA 1
ATOM 1299 C C . ARG A 1 165 ? 15.219 2.376 -27.637 1.00 91.06 165 ARG A C 1
ATOM 1301 O O . ARG A 1 165 ? 15.077 3.483 -27.121 1.00 91.06 165 ARG A O 1
ATOM 1308 N N . LYS A 1 166 ? 14.225 1.498 -27.761 1.00 92.81 166 LYS A N 1
ATOM 1309 C CA . LYS A 1 166 ? 12.883 1.751 -27.244 1.00 92.81 166 LYS A CA 1
ATOM 1310 C C . LYS A 1 166 ? 12.908 1.964 -25.732 1.00 92.81 166 LYS A C 1
ATOM 1312 O O . LYS A 1 166 ? 12.255 2.876 -25.243 1.00 92.81 166 LYS A O 1
ATOM 1317 N N . PHE A 1 167 ? 13.701 1.185 -24.997 1.00 93.94 167 PHE A N 1
ATOM 1318 C CA . PHE A 1 167 ? 13.833 1.353 -23.556 1.00 93.94 167 PHE A CA 1
ATOM 1319 C C . PHE A 1 167 ? 14.396 2.731 -23.203 1.00 93.94 167 PHE A C 1
ATOM 1321 O O . PHE A 1 167 ? 13.791 3.433 -22.402 1.00 93.94 167 PHE A O 1
ATOM 1328 N N . ALA A 1 168 ? 15.467 3.172 -23.867 1.00 92.25 168 ALA A N 1
ATOM 1329 C CA . ALA A 1 168 ? 16.021 4.512 -23.662 1.00 92.25 168 ALA A CA 1
ATOM 1330 C C . ALA A 1 168 ? 15.017 5.644 -23.978 1.00 92.25 168 ALA A C 1
ATOM 1332 O O . ALA A 1 168 ? 15.021 6.671 -23.305 1.00 92.25 168 ALA A O 1
ATOM 1333 N N . GLN A 1 169 ? 14.138 5.463 -24.970 1.00 91.50 169 GLN A N 1
ATOM 1334 C CA . GLN A 1 169 ? 13.097 6.442 -25.323 1.00 91.50 169 GLN A CA 1
ATOM 1335 C C . GLN A 1 169 ? 11.947 6.490 -24.306 1.00 91.50 169 GLN A C 1
ATOM 1337 O O . GLN A 1 169 ? 11.390 7.554 -24.029 1.00 91.50 169 GLN A O 1
ATOM 1342 N N . GLU A 1 170 ? 11.562 5.341 -23.761 1.00 92.31 170 GLU A N 1
ATOM 1343 C CA . GLU A 1 170 ? 10.478 5.254 -22.779 1.00 92.31 170 GLU A CA 1
ATOM 1344 C C . GLU A 1 170 ? 10.957 5.616 -21.365 1.00 92.31 170 GLU A C 1
ATOM 1346 O O . GLU A 1 170 ? 10.168 6.082 -20.541 1.00 92.31 170 GLU A O 1
ATOM 1351 N N . LEU A 1 171 ? 12.252 5.448 -21.079 1.00 92.00 171 LEU A N 1
ATOM 1352 C CA . LEU A 1 171 ? 12.834 5.700 -19.768 1.00 92.00 171 LEU A CA 1
ATOM 1353 C C . LEU A 1 171 ? 12.986 7.203 -19.491 1.00 92.00 171 LEU A C 1
ATOM 1355 O O . LEU A 1 171 ? 13.939 7.869 -19.915 1.00 92.00 171 LEU A O 1
ATOM 1359 N N . LYS A 1 172 ? 12.039 7.730 -18.715 1.00 89.88 172 LYS A N 1
ATOM 1360 C CA . LYS A 1 172 ? 11.972 9.134 -18.306 1.00 89.88 172 LYS A CA 1
ATOM 1361 C C . LYS A 1 172 ? 12.040 9.268 -16.790 1.00 89.88 172 LYS A C 1
ATOM 1363 O O . LYS A 1 172 ? 11.561 8.405 -16.062 1.00 89.88 172 LYS A O 1
ATOM 1368 N N . ASN A 1 173 ? 12.631 10.363 -16.325 1.00 85.38 173 ASN A N 1
ATOM 1369 C CA . ASN A 1 173 ? 12.592 10.737 -14.915 1.00 85.38 173 ASN A CA 1
ATOM 1370 C C . ASN A 1 173 ? 11.247 11.392 -14.553 1.00 85.38 173 ASN A C 1
ATOM 1372 O O . ASN A 1 173 ? 10.396 11.616 -15.413 1.00 85.38 173 ASN A O 1
ATOM 1376 N N . GLU A 1 174 ? 11.075 11.744 -13.278 1.00 78.94 174 GLU A N 1
ATOM 1377 C CA . GLU A 1 174 ? 9.849 12.359 -12.739 1.00 78.94 174 GLU A CA 1
ATOM 1378 C C . GLU A 1 174 ? 9.439 13.656 -13.459 1.00 78.94 174 GLU A C 1
ATOM 1380 O O . GLU A 1 174 ? 8.256 13.972 -13.552 1.00 78.94 174 GLU A O 1
ATOM 1385 N N . ASN A 1 175 ? 10.404 14.378 -14.035 1.00 84.12 175 ASN A N 1
ATOM 1386 C CA . ASN A 1 175 ? 10.167 15.611 -14.788 1.00 84.12 175 ASN A CA 1
ATOM 1387 C C . ASN A 1 175 ? 9.837 15.356 -16.271 1.00 84.12 175 ASN A C 1
ATOM 1389 O O . ASN A 1 175 ? 9.704 16.302 -17.047 1.00 84.12 175 ASN A O 1
ATOM 1393 N N . GLY A 1 176 ? 9.739 14.090 -16.688 1.00 83.25 176 GLY A N 1
ATOM 1394 C CA . GLY A 1 176 ? 9.486 13.685 -18.070 1.00 83.25 176 GLY A CA 1
ATOM 1395 C C . GLY A 1 176 ? 10.703 13.786 -18.994 1.00 83.25 176 GLY A C 1
ATOM 1396 O O . GLY A 1 176 ? 10.567 13.555 -20.197 1.00 83.25 176 GLY A O 1
ATOM 1397 N N . SER A 1 177 ? 11.883 14.107 -18.459 1.00 85.62 177 SER A N 1
ATOM 1398 C CA . SER A 1 177 ? 13.127 14.160 -19.229 1.00 85.62 177 SER A CA 1
ATOM 1399 C C . SER A 1 177 ? 13.711 12.766 -19.403 1.00 85.62 177 SER A C 1
ATOM 1401 O O . SER A 1 177 ? 13.639 11.938 -18.494 1.00 85.62 177 SER A O 1
ATOM 1403 N N . PHE A 1 178 ? 14.340 12.524 -20.551 1.00 85.31 178 PHE A N 1
ATOM 1404 C CA . PHE A 1 178 ? 15.045 11.273 -20.807 1.00 85.31 178 PHE A CA 1
ATOM 1405 C C . PHE A 1 178 ? 16.152 11.040 -19.775 1.00 85.31 178 PHE A C 1
ATOM 1407 O O . PHE A 1 178 ? 16.931 11.944 -19.463 1.00 85.31 178 PHE A O 1
ATOM 1414 N N . VAL A 1 179 ? 16.209 9.817 -19.252 1.00 84.25 179 VAL A N 1
ATOM 1415 C CA . VAL A 1 179 ? 17.267 9.375 -18.330 1.00 84.25 179 VAL A CA 1
ATOM 1416 C C . VAL A 1 179 ? 18.543 9.021 -19.094 1.00 84.25 179 VAL A C 1
ATOM 1418 O O . VAL A 1 179 ? 19.650 9.239 -18.605 1.00 84.25 179 VAL A O 1
ATOM 1421 N N . VAL A 1 180 ? 18.370 8.503 -20.308 1.00 85.06 180 VAL A N 1
ATOM 1422 C CA . VAL A 1 180 ? 19.421 8.137 -21.257 1.00 85.06 180 VAL A CA 1
ATOM 1423 C C . VAL A 1 180 ? 19.115 8.833 -22.570 1.00 85.06 180 VAL A C 1
ATOM 1425 O O . VAL A 1 180 ? 17.957 8.879 -22.967 1.00 85.06 180 VAL A O 1
ATOM 1428 N N . ASP A 1 181 ? 20.124 9.367 -23.252 1.00 81.19 181 ASP A N 1
ATOM 1429 C CA . ASP A 1 181 ? 19.918 9.965 -24.573 1.00 81.19 181 ASP A CA 1
ATOM 1430 C C . ASP A 1 181 ? 19.712 8.849 -25.625 1.00 81.19 181 ASP A C 1
ATOM 1432 O O . ASP A 1 181 ? 20.658 8.112 -25.931 1.00 81.19 181 ASP A O 1
ATOM 1436 N N . PRO A 1 182 ? 18.492 8.686 -26.180 1.00 73.81 182 PRO A N 1
ATOM 1437 C CA . PRO A 1 182 ? 18.191 7.595 -27.106 1.00 73.81 182 PRO A CA 1
ATOM 1438 C C . PRO A 1 182 ? 18.830 7.788 -28.490 1.00 73.81 182 PRO A C 1
ATOM 1440 O O . PRO A 1 182 ? 18.969 6.819 -29.247 1.00 73.81 182 PRO A O 1
ATOM 1443 N N . GLU A 1 183 ? 19.222 9.021 -28.825 1.00 76.44 183 GLU A N 1
ATOM 1444 C CA . GLU A 1 183 ? 19.855 9.398 -30.093 1.00 76.44 183 GLU A CA 1
ATOM 1445 C C . GLU A 1 183 ? 21.382 9.507 -29.971 1.00 76.44 183 GLU A C 1
ATOM 1447 O O . GLU A 1 183 ? 22.057 9.905 -30.925 1.00 76.44 183 GLU A O 1
ATOM 1452 N N . LEU A 1 184 ? 21.949 9.111 -28.823 1.00 72.94 184 LEU A N 1
ATOM 1453 C CA . LEU A 1 184 ? 23.377 9.197 -28.537 1.00 72.94 184 LEU A CA 1
ATOM 1454 C C . LEU A 1 184 ? 24.214 8.230 -29.387 1.00 72.94 184 LEU A C 1
ATOM 1456 O O . LEU A 1 184 ? 24.718 7.212 -28.915 1.00 72.94 184 LEU A O 1
ATOM 1460 N N . GLY A 1 185 ? 24.435 8.591 -30.647 1.00 71.94 185 GLY A N 1
ATOM 1461 C CA . GLY A 1 185 ? 25.313 7.880 -31.567 1.00 71.94 185 GLY A CA 1
ATOM 1462 C C . GLY A 1 185 ? 24.995 6.384 -31.704 1.00 71.94 185 GLY A C 1
ATOM 1463 O O . GLY A 1 185 ? 23.848 5.975 -31.906 1.00 71.94 185 GLY A O 1
ATOM 1464 N N . ASP A 1 186 ? 26.051 5.568 -31.654 1.00 84.69 186 ASP A N 1
ATOM 1465 C CA . ASP A 1 186 ? 25.962 4.113 -31.784 1.00 84.69 186 ASP A CA 1
ATOM 1466 C C . ASP A 1 186 ? 25.393 3.454 -30.514 1.00 84.69 186 ASP A C 1
ATOM 1468 O O . ASP A 1 186 ? 25.580 3.937 -29.396 1.00 84.69 186 ASP A O 1
ATOM 1472 N N . LEU A 1 187 ? 24.708 2.329 -30.700 1.00 89.06 187 LEU A N 1
ATOM 1473 C CA . LEU A 1 187 ? 23.962 1.588 -29.690 1.00 89.06 187 LEU A CA 1
ATOM 1474 C C . LEU A 1 187 ? 24.790 1.244 -28.447 1.00 89.06 187 LEU A C 1
ATOM 1476 O O . LEU A 1 187 ? 24.266 1.271 -27.338 1.00 89.06 187 LEU A O 1
ATOM 1480 N N . GLU A 1 188 ? 26.081 0.968 -28.611 1.00 90.38 188 GLU A N 1
ATOM 1481 C CA . GLU A 1 188 ? 26.981 0.650 -27.498 1.00 90.38 188 GLU A CA 1
ATOM 1482 C C . GLU A 1 188 ? 27.075 1.788 -26.470 1.00 90.38 188 GLU A C 1
ATOM 1484 O O . GLU A 1 188 ? 27.207 1.541 -25.272 1.00 90.38 188 GLU A O 1
ATOM 1489 N N . LYS A 1 189 ? 26.931 3.050 -26.899 1.00 90.56 189 LYS A N 1
ATOM 1490 C CA . LYS A 1 189 ? 26.880 4.189 -25.969 1.00 90.56 189 LYS A CA 1
ATOM 1491 C C . LYS A 1 189 ? 25.560 4.248 -25.209 1.00 90.56 189 LYS A C 1
ATOM 1493 O O . LYS A 1 189 ? 25.568 4.570 -24.023 1.00 90.56 189 LYS A O 1
ATOM 1498 N N . VAL A 1 190 ? 24.452 3.925 -25.879 1.00 90.88 190 VAL A N 1
ATOM 1499 C CA . VAL A 1 190 ? 23.123 3.838 -25.255 1.00 90.88 190 VAL A CA 1
ATOM 1500 C C . VAL A 1 190 ? 23.119 2.727 -24.201 1.00 90.88 190 VAL A C 1
ATOM 1502 O O . VAL A 1 190 ? 22.733 2.981 -23.063 1.00 90.88 190 VAL A O 1
ATOM 1505 N N . LYS A 1 191 ? 23.644 1.538 -24.535 1.00 92.75 191 LYS A N 1
ATOM 1506 C CA . LYS A 1 191 ? 23.824 0.422 -23.589 1.00 92.75 191 LYS A CA 1
ATOM 1507 C C . LYS A 1 191 ? 24.680 0.828 -22.392 1.00 92.75 191 LYS A C 1
ATOM 1509 O O . LYS A 1 191 ? 24.244 0.672 -21.262 1.00 92.75 191 LYS A O 1
ATOM 1514 N N . ALA A 1 192 ? 25.836 1.457 -22.617 1.00 92.50 192 ALA A N 1
ATOM 1515 C CA . ALA A 1 192 ? 26.705 1.895 -21.524 1.00 92.50 192 ALA A CA 1
ATOM 1516 C C . ALA A 1 192 ? 26.020 2.890 -20.561 1.00 92.50 192 ALA A C 1
ATOM 1518 O O . ALA A 1 192 ? 26.254 2.843 -19.351 1.00 92.50 192 ALA A O 1
ATOM 1519 N N . GLN A 1 193 ? 25.167 3.789 -21.071 1.00 92.56 193 GLN A N 1
ATOM 1520 C CA . GLN A 1 193 ? 24.371 4.678 -20.218 1.00 92.56 193 GLN A CA 1
ATOM 1521 C C . GLN A 1 193 ? 23.271 3.929 -19.461 1.00 92.56 193 GLN A C 1
ATOM 1523 O O . GLN A 1 193 ? 23.108 4.171 -18.265 1.00 92.56 193 GLN A O 1
ATOM 1528 N N . LEU A 1 194 ? 22.559 3.012 -20.122 1.00 93.94 194 LEU A N 1
ATOM 1529 C CA . LEU A 1 194 ? 21.547 2.166 -19.484 1.00 93.94 194 LEU A CA 1
ATOM 1530 C C . LEU A 1 194 ? 22.156 1.274 -18.399 1.00 93.94 194 LEU A C 1
ATOM 1532 O O . LEU A 1 194 ? 21.594 1.193 -17.316 1.00 93.94 194 LEU A O 1
ATOM 1536 N N . ASP A 1 195 ? 23.325 0.679 -18.633 1.00 93.50 195 ASP A N 1
ATOM 1537 C CA . ASP A 1 195 ? 24.043 -0.136 -17.648 1.00 93.50 195 ASP A CA 1
ATOM 1538 C C . ASP A 1 195 ? 24.484 0.703 -16.447 1.00 93.50 195 ASP A C 1
ATOM 1540 O O . ASP A 1 195 ? 24.328 0.293 -15.295 1.00 93.50 195 ASP A O 1
ATOM 1544 N N . SER A 1 196 ? 24.999 1.912 -16.701 1.00 92.94 196 SER A N 1
ATOM 1545 C CA . SER A 1 196 ? 25.367 2.846 -15.636 1.00 92.94 196 SER A CA 1
ATOM 1546 C C . SER A 1 196 ? 24.154 3.278 -14.813 1.00 92.94 196 SER A C 1
ATOM 1548 O O . SER A 1 196 ? 24.256 3.379 -13.590 1.00 92.94 196 SER A O 1
ATOM 1550 N N . TRP A 1 197 ? 23.016 3.528 -15.463 1.00 93.75 197 TRP A N 1
ATOM 1551 C CA . TRP A 1 197 ? 21.764 3.845 -14.787 1.00 93.75 197 TRP A CA 1
ATOM 1552 C C . TRP A 1 197 ? 21.255 2.647 -13.978 1.00 93.75 197 TRP A C 1
ATOM 1554 O O . TRP A 1 197 ? 21.061 2.769 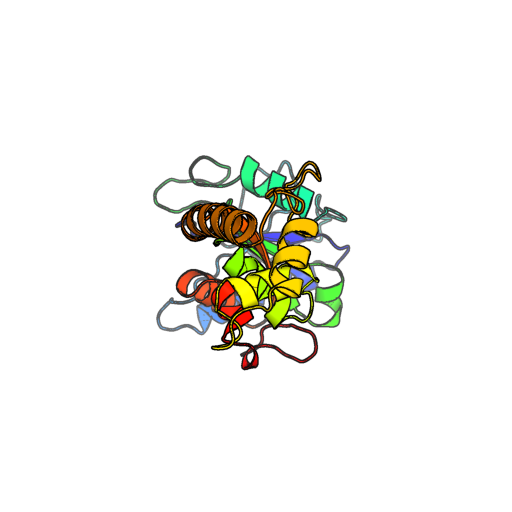-12.772 1.00 93.75 197 TRP A O 1
ATOM 1564 N N . LEU A 1 198 ? 21.148 1.471 -14.594 1.00 92.94 198 LEU A N 1
ATOM 1565 C CA . LEU A 1 198 ? 20.655 0.256 -13.954 1.00 92.94 198 LEU A CA 1
ATOM 1566 C C . LEU A 1 198 ? 21.508 -0.141 -12.749 1.00 92.94 198 LEU A C 1
ATOM 1568 O O . LEU A 1 198 ? 20.975 -0.545 -11.720 1.00 92.94 198 LEU A O 1
ATOM 1572 N N . SER A 1 199 ? 22.832 -0.007 -12.850 1.00 91.25 199 SER A N 1
ATOM 1573 C CA . SER A 1 199 ? 23.738 -0.280 -11.735 1.00 91.25 199 SER A CA 1
ATOM 1574 C C . SER A 1 199 ? 23.513 0.657 -10.548 1.00 91.25 199 SER A C 1
ATOM 1576 O O . SER A 1 199 ? 23.793 0.250 -9.423 1.00 91.25 199 SER A O 1
ATOM 1578 N N . LYS A 1 200 ? 23.052 1.893 -10.777 1.00 90.62 200 LYS A N 1
ATOM 1579 C CA . LYS A 1 200 ? 22.678 2.811 -9.692 1.00 90.62 200 LYS A CA 1
ATOM 1580 C C . LYS A 1 200 ? 21.343 2.399 -9.090 1.00 90.62 200 LYS A C 1
ATOM 1582 O O . LYS A 1 200 ? 21.256 2.275 -7.877 1.00 90.62 200 LYS A O 1
ATOM 1587 N N . GLU A 1 201 ? 20.349 2.119 -9.927 1.00 89.19 201 GLU A N 1
ATOM 1588 C CA . GLU A 1 201 ? 19.006 1.763 -9.460 1.00 89.19 201 GLU A CA 1
ATOM 1589 C C . GLU A 1 201 ? 18.969 0.426 -8.707 1.00 89.19 201 GLU A C 1
ATOM 1591 O O . GLU A 1 201 ? 18.279 0.325 -7.703 1.00 89.19 201 GLU A O 1
ATOM 1596 N N . LYS A 1 202 ? 19.763 -0.578 -9.111 1.00 84.56 202 LYS A N 1
ATOM 1597 C CA . LYS A 1 202 ? 19.884 -1.864 -8.389 1.00 84.56 202 LYS A CA 1
ATOM 1598 C C . LYS A 1 202 ? 20.376 -1.718 -6.944 1.00 84.56 202 LYS A C 1
ATOM 1600 O O . LYS A 1 202 ? 20.195 -2.631 -6.148 1.00 84.56 202 LYS A O 1
ATOM 1605 N N . GLY A 1 203 ? 21.055 -0.619 -6.617 1.00 78.69 203 GLY A N 1
ATOM 1606 C CA . GLY A 1 203 ? 21.523 -0.328 -5.260 1.00 78.69 203 GLY A CA 1
ATOM 1607 C C . GLY A 1 203 ? 20.693 0.728 -4.532 1.00 78.69 203 GLY A C 1
ATOM 1608 O O . GLY A 1 203 ? 20.932 0.964 -3.350 1.00 78.69 203 GLY A O 1
ATOM 1609 N N . ASP A 1 204 ? 19.753 1.375 -5.221 1.00 87.75 204 ASP A N 1
ATOM 1610 C CA . ASP A 1 204 ? 19.001 2.518 -4.711 1.00 87.75 204 ASP A CA 1
ATOM 1611 C C . ASP A 1 204 ? 17.584 2.092 -4.318 1.00 87.75 204 ASP A C 1
ATOM 1613 O O . ASP A 1 204 ? 16.606 2.324 -5.030 1.00 87.75 204 ASP A O 1
ATOM 1617 N N . VAL A 1 205 ? 17.483 1.421 -3.169 1.00 90.06 205 VAL A N 1
ATOM 1618 C CA . VAL A 1 205 ? 16.187 1.081 -2.576 1.00 90.06 205 VAL A CA 1
ATOM 1619 C C . VAL A 1 205 ? 15.527 2.340 -2.022 1.00 90.06 205 VAL A C 1
ATOM 1621 O O . VAL A 1 205 ? 16.105 3.066 -1.210 1.00 90.06 205 VAL A O 1
ATOM 1624 N N . ARG A 1 206 ? 14.288 2.598 -2.442 1.00 90.25 206 ARG A N 1
ATOM 1625 C CA . ARG A 1 206 ? 13.528 3.788 -2.040 1.00 90.25 206 ARG A CA 1
ATOM 1626 C C . ARG A 1 206 ? 12.251 3.383 -1.309 1.00 90.25 206 ARG A C 1
ATOM 1628 O O . ARG A 1 206 ? 11.696 2.328 -1.615 1.00 90.25 206 ARG A O 1
ATOM 1635 N N . PRO A 1 207 ? 11.771 4.199 -0.356 1.00 92.69 207 PRO A N 1
ATOM 1636 C CA . PRO A 1 207 ? 10.514 3.929 0.321 1.00 92.69 207 PRO A CA 1
ATOM 1637 C C . PRO A 1 207 ? 9.345 4.083 -0.658 1.00 92.69 207 PRO A C 1
ATOM 1639 O O . PRO A 1 207 ? 9.115 5.159 -1.211 1.00 92.69 207 PRO A O 1
ATOM 1642 N N . VAL A 1 208 ? 8.585 3.010 -0.849 1.00 93.69 208 VAL A N 1
ATOM 1643 C CA . VAL A 1 208 ? 7.410 2.952 -1.719 1.00 93.69 208 VAL A CA 1
ATOM 1644 C C . VAL A 1 208 ? 6.239 2.416 -0.919 1.00 93.69 208 VAL A C 1
ATOM 1646 O O . VAL A 1 208 ? 6.342 1.381 -0.267 1.00 93.69 208 VAL A O 1
ATOM 1649 N N . TRP A 1 209 ? 5.115 3.123 -0.981 1.00 96.12 209 T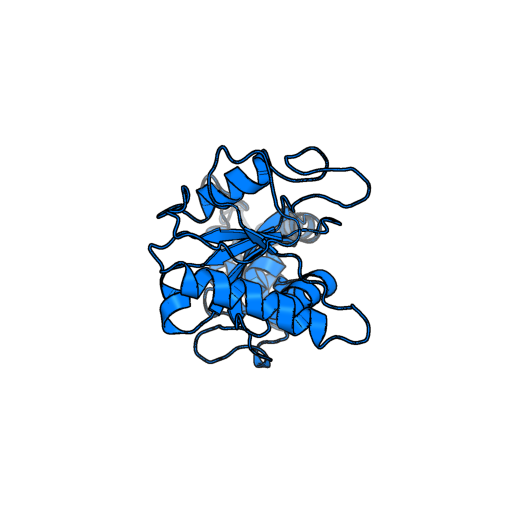RP A N 1
ATOM 1650 C CA . TRP A 1 209 ? 3.858 2.624 -0.442 1.00 96.12 209 TRP A CA 1
ATOM 1651 C C . TRP A 1 209 ? 3.264 1.590 -1.389 1.00 96.12 209 TRP A C 1
ATOM 1653 O O . TRP A 1 209 ? 2.922 1.912 -2.527 1.00 96.12 209 TRP A O 1
ATOM 1663 N N . MET A 1 210 ? 3.111 0.374 -0.889 1.00 95.69 210 MET A N 1
ATOM 1664 C CA . MET A 1 210 ? 2.402 -0.710 -1.551 1.00 95.69 210 MET A CA 1
ATOM 1665 C C . MET A 1 210 ? 1.066 -0.951 -0.858 1.00 95.69 210 MET A C 1
ATOM 1667 O O . MET A 1 210 ? 0.884 -0.591 0.307 1.00 95.69 210 MET A O 1
ATOM 1671 N N . GLU A 1 211 ? 0.127 -1.538 -1.591 1.00 95.88 211 GLU A N 1
ATOM 1672 C CA . GLU A 1 211 ? -1.212 -1.841 -1.097 1.00 95.88 211 GLU A CA 1
ATOM 1673 C C . GLU A 1 211 ? -1.588 -3.286 -1.402 1.00 95.88 211 GLU A C 1
ATOM 1675 O O . GLU A 1 211 ? -1.202 -3.845 -2.430 1.00 95.88 211 GLU A O 1
ATOM 1680 N N . VAL A 1 212 ? -2.375 -3.874 -0.510 1.00 96.75 212 VAL A N 1
ATOM 1681 C CA . VAL A 1 212 ? -2.923 -5.218 -0.659 1.00 96.75 212 VAL A CA 1
ATOM 1682 C C . VAL A 1 212 ? -4.266 -5.307 0.038 1.00 96.75 212 VAL A C 1
ATOM 1684 O O . VAL A 1 212 ? -4.499 -4.654 1.056 1.00 96.75 212 VAL A O 1
ATOM 1687 N N . ARG A 1 213 ? -5.179 -6.109 -0.502 1.00 97.44 213 ARG A N 1
ATOM 1688 C CA . ARG A 1 213 ? -6.460 -6.374 0.145 1.00 97.44 213 ARG A CA 1
ATOM 1689 C C . ARG A 1 213 ? -6.385 -7.694 0.897 1.00 97.44 213 ARG A C 1
ATOM 1691 O O . ARG A 1 213 ? -5.969 -8.698 0.335 1.00 97.44 213 ARG A O 1
ATOM 1698 N N . LEU A 1 214 ? -6.786 -7.675 2.161 1.00 97.75 214 LEU A N 1
ATOM 1699 C CA . LEU A 1 214 ? -6.670 -8.801 3.083 1.00 97.75 214 LEU A CA 1
ATOM 1700 C C . LEU A 1 214 ? -8.056 -9.261 3.511 1.00 97.75 214 LEU A C 1
ATOM 1702 O O . LEU A 1 214 ? -8.883 -8.423 3.888 1.00 97.75 214 LEU A O 1
ATOM 1706 N N . ASP A 1 215 ? -8.304 -10.568 3.522 1.00 97.38 215 ASP A N 1
ATOM 1707 C CA . ASP A 1 215 ? -9.472 -11.112 4.210 1.00 97.38 215 ASP A CA 1
ATOM 1708 C C . ASP A 1 215 ? -9.439 -10.683 5.687 1.00 97.38 215 ASP A C 1
ATOM 1710 O O . ASP A 1 215 ? -8.458 -10.905 6.404 1.00 97.38 215 ASP A O 1
ATOM 1714 N N . ALA A 1 216 ? -10.504 -10.026 6.159 1.00 96.12 216 ALA A N 1
ATOM 1715 C CA . ALA A 1 216 ? -10.486 -9.432 7.491 1.00 96.12 216 ALA A CA 1
ATOM 1716 C C . ALA A 1 216 ? -10.470 -10.477 8.609 1.00 96.12 216 ALA A C 1
ATOM 1718 O O . ALA A 1 216 ? -10.025 -10.169 9.715 1.00 96.12 216 ALA A O 1
ATOM 1719 N N . VAL A 1 217 ? -10.941 -11.701 8.339 1.00 95.44 217 VAL A N 1
ATOM 1720 C CA . VAL A 1 217 ? -10.945 -12.787 9.329 1.00 95.44 217 VAL A CA 1
ATOM 1721 C C . VAL A 1 217 ? -9.523 -13.206 9.684 1.00 95.44 217 VAL A C 1
ATOM 1723 O O . VAL A 1 217 ? -9.310 -13.595 10.829 1.00 95.44 217 VAL A O 1
ATOM 1726 N N . ASN A 1 218 ? -8.568 -13.057 8.757 1.00 94.12 218 ASN A N 1
ATOM 1727 C CA . ASN A 1 218 ? -7.165 -13.467 8.896 1.00 94.12 218 ASN A CA 1
ATOM 1728 C C . ASN A 1 218 ? -6.156 -12.306 8.760 1.00 94.12 218 ASN A C 1
ATOM 1730 O O . ASN A 1 218 ? -4.947 -12.525 8.714 1.00 94.12 218 ASN A O 1
ATOM 1734 N N . ALA A 1 219 ? -6.626 -11.053 8.749 1.00 95.00 219 ALA A N 1
ATOM 1735 C CA . ALA A 1 219 ? -5.772 -9.900 8.465 1.00 95.00 219 ALA A CA 1
ATOM 1736 C C . ALA A 1 219 ? -4.576 -9.730 9.420 1.00 95.00 219 ALA A C 1
ATOM 1738 O O . ALA A 1 219 ? -3.501 -9.371 8.952 1.00 95.00 219 ALA A O 1
ATOM 1739 N N . ILE A 1 220 ? -4.700 -10.009 10.727 1.00 92.94 220 ILE A N 1
ATOM 1740 C CA . ILE A 1 220 ? -3.546 -9.923 11.643 1.00 92.94 220 ILE A CA 1
ATOM 1741 C C . ILE A 1 220 ? -2.444 -10.897 11.208 1.00 92.94 220 ILE A C 1
ATOM 1743 O O . ILE A 1 220 ? -1.312 -10.462 11.006 1.00 92.94 220 ILE A O 1
ATOM 1747 N N . LYS A 1 221 ? -2.775 -12.171 10.964 1.00 92.00 221 LYS A N 1
ATOM 1748 C CA . LYS A 1 221 ? -1.823 -13.165 10.443 1.00 92.00 221 LYS A CA 1
ATOM 1749 C C . LYS A 1 221 ? -1.140 -12.681 9.162 1.00 92.00 221 LYS A C 1
ATOM 1751 O O . LYS A 1 221 ? 0.084 -12.741 9.073 1.00 92.00 221 LYS A O 1
ATOM 1756 N N . PHE A 1 222 ? -1.903 -12.174 8.192 1.00 93.56 222 PHE A N 1
ATOM 1757 C CA . PHE A 1 222 ? -1.334 -11.705 6.924 1.00 93.56 222 PHE A CA 1
ATOM 1758 C C . PHE A 1 222 ? -0.425 -10.500 7.097 1.00 93.56 222 PHE A C 1
ATOM 1760 O O . PHE A 1 222 ? 0.664 -10.479 6.537 1.00 93.56 222 PHE A O 1
ATOM 1767 N N . THR A 1 223 ? -0.825 -9.518 7.902 1.00 92.88 223 THR A N 1
ATOM 1768 C CA . THR A 1 223 ? 0.031 -8.359 8.160 1.00 92.88 223 THR A CA 1
ATOM 1769 C C . THR A 1 223 ? 1.341 -8.771 8.846 1.00 92.88 223 THR A C 1
ATOM 1771 O O . THR A 1 223 ? 2.401 -8.325 8.419 1.00 92.88 223 THR A O 1
ATOM 1774 N N . VAL A 1 224 ? 1.314 -9.705 9.810 1.00 89.06 224 VAL A N 1
ATOM 1775 C CA . VAL A 1 224 ? 2.528 -10.306 10.410 1.00 89.06 224 VAL A CA 1
ATOM 1776 C C . VAL A 1 224 ? 3.378 -11.037 9.372 1.00 89.06 224 VAL A C 1
ATOM 1778 O O . VAL A 1 224 ? 4.589 -10.829 9.331 1.00 89.06 224 VAL A O 1
ATOM 1781 N N . GLY A 1 225 ? 2.765 -11.833 8.495 1.00 90.31 225 GLY A N 1
ATOM 1782 C CA . GLY A 1 225 ? 3.460 -12.467 7.373 1.00 90.31 225 GLY A CA 1
ATOM 1783 C C . GLY A 1 225 ? 4.169 -11.437 6.494 1.00 90.31 225 GLY A C 1
ATOM 1784 O O . GLY A 1 225 ? 5.381 -11.520 6.309 1.00 90.31 225 GLY A O 1
ATOM 1785 N N . ILE A 1 226 ? 3.441 -10.406 6.059 1.00 92.62 226 ILE A N 1
ATOM 1786 C CA . ILE A 1 226 ? 3.967 -9.275 5.288 1.00 92.62 226 ILE A CA 1
ATOM 1787 C C . ILE A 1 226 ? 5.137 -8.610 6.018 1.00 92.62 226 ILE A C 1
ATOM 1789 O O . ILE A 1 226 ? 6.144 -8.336 5.374 1.00 92.62 226 ILE A O 1
ATOM 1793 N N . TRP A 1 227 ? 5.061 -8.412 7.341 1.00 87.88 227 TRP A N 1
ATOM 1794 C CA . TRP A 1 227 ? 6.173 -7.877 8.138 1.00 87.88 227 TRP A CA 1
ATOM 1795 C C . TRP A 1 227 ? 7.447 -8.725 8.069 1.00 87.88 227 TRP A C 1
ATOM 1797 O O . TRP A 1 227 ? 8.547 -8.176 8.139 1.00 87.88 227 TRP A O 1
ATOM 1807 N N . HIS A 1 228 ? 7.317 -10.043 7.925 1.00 88.00 228 HIS A N 1
ATOM 1808 C CA . HIS A 1 228 ? 8.451 -10.962 7.895 1.00 88.00 228 HIS A CA 1
ATOM 1809 C C . HIS A 1 228 ? 9.045 -11.170 6.502 1.00 88.00 228 HIS A C 1
ATOM 1811 O O . HIS A 1 228 ? 10.270 -11.190 6.379 1.00 88.00 228 HIS A O 1
ATOM 1817 N N . ILE A 1 229 ? 8.210 -11.347 5.476 1.00 90.88 229 ILE A N 1
ATOM 1818 C CA . ILE A 1 229 ? 8.678 -11.689 4.120 1.00 90.88 229 ILE A CA 1
ATOM 1819 C C . ILE A 1 229 ? 8.720 -10.488 3.172 1.00 90.88 229 ILE A C 1
ATOM 1821 O O . ILE A 1 229 ? 9.471 -10.501 2.204 1.00 90.88 229 ILE A O 1
ATOM 1825 N N . GLY A 1 230 ? 7.965 -9.432 3.480 1.00 92.88 230 GLY A N 1
ATOM 1826 C CA . GLY A 1 230 ? 7.747 -8.288 2.605 1.00 92.88 230 GLY A CA 1
ATOM 1827 C C . GLY A 1 230 ? 6.505 -8.439 1.722 1.00 92.88 230 GLY A C 1
ATOM 1828 O O . GLY A 1 230 ? 6.187 -9.525 1.241 1.00 92.88 230 GLY A O 1
ATOM 1829 N N . LEU A 1 231 ? 5.781 -7.336 1.503 1.00 94.81 231 LEU A N 1
ATOM 1830 C CA . LEU A 1 231 ? 4.595 -7.348 0.648 1.00 94.81 231 LEU A CA 1
ATOM 1831 C C . LEU A 1 231 ? 4.971 -7.551 -0.824 1.00 94.81 231 LEU A C 1
ATOM 1833 O O . LEU A 1 231 ? 4.287 -8.282 -1.524 1.00 94.81 231 LEU A O 1
ATOM 1837 N N . ASP A 1 232 ? 6.068 -6.966 -1.292 1.00 94.75 232 ASP A N 1
ATOM 1838 C CA . ASP A 1 232 ? 6.604 -7.217 -2.629 1.00 94.75 232 ASP A CA 1
ATOM 1839 C C . ASP A 1 232 ? 6.844 -8.714 -2.905 1.00 94.75 232 ASP A C 1
ATOM 1841 O O . ASP A 1 232 ? 6.461 -9.204 -3.965 1.00 94.75 232 ASP A O 1
ATOM 1845 N N . GLU A 1 233 ? 7.398 -9.455 -1.938 1.00 94.69 233 GLU A N 1
ATOM 1846 C CA . GLU A 1 233 ? 7.586 -10.908 -2.033 1.00 94.69 233 GLU A CA 1
ATOM 1847 C C . GLU A 1 233 ? 6.254 -11.650 -2.118 1.00 94.69 233 GLU A C 1
ATOM 1849 O O . GLU A 1 233 ? 6.063 -12.456 -3.030 1.00 94.69 233 GLU A O 1
ATOM 1854 N N . ALA A 1 234 ? 5.301 -11.324 -1.241 1.00 94.38 234 ALA A N 1
ATOM 1855 C CA . ALA A 1 234 ? 3.963 -11.908 -1.296 1.00 94.38 234 ALA A CA 1
ATOM 1856 C C . ALA A 1 234 ? 3.284 -11.644 -2.655 1.00 94.38 234 ALA A C 1
ATOM 1858 O O . ALA A 1 234 ? 2.720 -12.547 -3.270 1.00 94.38 234 ALA A O 1
ATOM 1859 N N . LEU A 1 235 ? 3.388 -10.418 -3.173 1.00 95.06 235 LEU A N 1
ATOM 1860 C CA . LEU A 1 235 ? 2.759 -10.019 -4.431 1.00 95.06 235 LEU A CA 1
ATOM 1861 C C . LEU A 1 235 ? 3.386 -10.666 -5.671 1.00 95.06 235 LEU A C 1
ATOM 1863 O O . LEU A 1 235 ? 2.707 -10.690 -6.694 1.00 95.06 235 LEU A O 1
ATOM 1867 N N . ILE A 1 236 ? 4.639 -11.127 -5.610 1.00 94.81 236 ILE A N 1
ATOM 1868 C CA . ILE A 1 236 ? 5.370 -11.699 -6.756 1.00 94.81 236 ILE A CA 1
ATOM 1869 C C . ILE A 1 236 ? 5.403 -13.228 -6.709 1.00 94.81 236 ILE A C 1
ATOM 1871 O O . ILE A 1 236 ? 5.276 -13.876 -7.746 1.00 94.81 236 ILE A O 1
ATOM 1875 N N . ASN A 1 237 ? 5.589 -13.813 -5.525 1.00 94.12 237 ASN A N 1
ATOM 1876 C CA . ASN A 1 237 ? 5.886 -15.239 -5.385 1.00 94.12 237 ASN A CA 1
ATOM 1877 C C . ASN A 1 237 ? 4.773 -16.049 -4.707 1.00 94.12 237 ASN A C 1
ATOM 1879 O O . ASN A 1 237 ? 4.810 -17.274 -4.782 1.00 94.12 237 ASN A O 1
ATOM 1883 N N . HIS A 1 238 ? 3.767 -15.396 -4.117 1.00 92.00 238 HIS A N 1
ATOM 1884 C CA . HIS A 1 238 ? 2.684 -16.046 -3.364 1.00 92.00 238 HIS A CA 1
ATOM 1885 C C . HIS A 1 238 ? 1.307 -15.808 -3.999 1.00 92.00 238 HIS A C 1
ATOM 1887 O O . HIS A 1 238 ? 0.310 -15.573 -3.323 1.00 92.00 238 HIS A O 1
ATOM 1893 N N . HIS A 1 239 ? 1.232 -15.834 -5.332 1.00 87.56 239 HIS A N 1
ATOM 1894 C CA . HIS A 1 239 ? -0.015 -15.593 -6.069 1.00 87.56 239 HIS A CA 1
ATOM 1895 C C . HIS A 1 239 ? -1.149 -16.566 -5.727 1.00 87.56 239 HIS A C 1
ATOM 1897 O O . HIS A 1 239 ? -2.317 -16.221 -5.887 1.00 87.56 239 HIS A O 1
ATOM 1903 N N . ASP A 1 240 ? -0.816 -17.773 -5.281 1.00 90.81 240 ASP A N 1
ATOM 1904 C CA . ASP A 1 240 ? -1.760 -18.799 -4.846 1.00 90.81 240 ASP A CA 1
ATOM 1905 C C . ASP A 1 240 ? -2.438 -18.479 -3.505 1.00 90.81 240 ASP A C 1
ATOM 1907 O O . ASP A 1 240 ? -3.470 -19.072 -3.193 1.00 90.81 240 ASP A O 1
ATOM 1911 N N . GLU A 1 241 ? -1.919 -17.507 -2.749 1.00 92.56 241 GLU A N 1
ATOM 1912 C CA . GLU A 1 241 ? -2.536 -17.004 -1.517 1.00 92.56 241 GLU A CA 1
ATOM 1913 C C . GLU A 1 241 ? -3.666 -15.989 -1.788 1.00 92.56 241 GLU A C 1
ATOM 1915 O O . GLU A 1 241 ? -4.371 -15.585 -0.857 1.00 92.56 241 GLU A O 1
ATOM 1920 N N . PHE A 1 242 ? -3.872 -15.590 -3.052 1.00 95.56 242 PHE A N 1
ATOM 1921 C CA . PHE A 1 242 ? -4.874 -14.606 -3.469 1.00 95.56 242 PHE A CA 1
ATOM 1922 C C . PHE A 1 242 ? -6.065 -15.238 -4.195 1.00 95.56 242 PHE A C 1
ATOM 1924 O O . PHE A 1 242 ? -5.919 -16.125 -5.036 1.00 95.56 242 PHE A O 1
ATOM 1931 N N . ASP A 1 243 ? -7.262 -14.717 -3.924 1.00 94.69 243 ASP A N 1
ATOM 1932 C CA . ASP A 1 243 ? -8.468 -15.065 -4.673 1.00 94.69 243 ASP A CA 1
ATOM 1933 C C . ASP A 1 243 ? -8.559 -14.348 -6.038 1.00 94.69 243 ASP A C 1
ATOM 1935 O O . ASP A 1 243 ? -7.764 -13.470 -6.389 1.00 94.69 243 ASP A O 1
ATOM 1939 N N . GLU A 1 244 ? -9.588 -14.687 -6.821 1.00 92.44 244 GLU A N 1
ATOM 1940 C CA . GLU A 1 244 ? -9.843 -14.082 -8.139 1.00 92.44 244 GLU A CA 1
ATOM 1941 C C . GLU A 1 244 ? -10.142 -12.570 -8.094 1.00 92.44 244 GLU A C 1
ATOM 1943 O O . GLU A 1 244 ? -10.131 -11.894 -9.126 1.00 92.44 244 GLU A O 1
ATOM 1948 N N . HIS A 1 245 ? -10.401 -12.019 -6.907 1.00 93.31 245 HIS A N 1
ATOM 1949 C CA . HIS A 1 245 ? -10.667 -10.606 -6.668 1.00 93.31 245 HIS A CA 1
ATOM 1950 C C . HIS A 1 245 ? -9.465 -9.864 -6.061 1.00 93.31 245 HIS A C 1
ATOM 1952 O O . HIS A 1 245 ? -9.610 -8.692 -5.667 1.00 93.31 245 HIS A O 1
ATOM 1958 N N . GLY A 1 246 ? -8.304 -10.523 -5.989 1.00 93.81 246 GLY A N 1
ATOM 1959 C CA . GLY A 1 246 ? -7.061 -9.979 -5.456 1.00 93.81 246 GLY A CA 1
ATOM 1960 C C . GLY A 1 246 ? -7.053 -9.820 -3.936 1.00 93.81 246 GLY A C 1
ATOM 1961 O O . GLY A 1 246 ? -6.362 -8.935 -3.433 1.00 93.81 246 GLY A O 1
ATOM 1962 N N . VAL A 1 247 ? -7.858 -10.601 -3.212 1.00 96.88 247 VAL A N 1
ATOM 1963 C CA . VAL A 1 247 ? -7.867 -10.643 -1.745 1.00 96.88 247 VAL A CA 1
ATOM 1964 C C . VAL A 1 247 ? -6.950 -11.763 -1.272 1.00 96.88 247 VAL A C 1
ATOM 1966 O O . VAL A 1 247 ? -7.128 -12.911 -1.662 1.00 96.88 247 VAL A O 1
ATOM 1969 N N . MET A 1 248 ? -5.994 -11.436 -0.407 1.00 95.88 248 MET A N 1
ATOM 1970 C CA . MET A 1 248 ? -5.153 -12.422 0.269 1.00 95.88 248 MET A CA 1
ATOM 1971 C C . MET A 1 248 ? -5.995 -13.193 1.292 1.00 95.88 248 MET A C 1
ATOM 1973 O O . MET A 1 248 ? -6.590 -12.579 2.186 1.00 95.88 248 MET A O 1
ATOM 1977 N N . CYS A 1 249 ? -6.082 -14.515 1.138 1.00 92.31 249 CYS A N 1
ATOM 1978 C CA . CYS A 1 249 ? -7.025 -15.358 1.874 1.00 92.31 249 CYS A CA 1
ATOM 1979 C C . CYS A 1 249 ? -6.451 -16.669 2.435 1.00 92.31 249 CYS A C 1
ATOM 1981 O O . CYS A 1 249 ? -7.178 -17.357 3.156 1.00 92.31 249 CYS A O 1
ATOM 1983 N N . CYS A 1 250 ? -5.204 -17.045 2.138 1.00 73.56 250 CYS A N 1
ATOM 1984 C CA . CYS A 1 250 ? -4.604 -18.316 2.576 1.00 73.56 250 CYS A CA 1
ATOM 1985 C C . CYS A 1 250 ? -3.228 -18.103 3.216 1.00 73.56 250 CYS A C 1
ATOM 1987 O O . CYS A 1 250 ? -2.441 -17.359 2.611 1.00 73.56 250 CYS A O 1
#

Radius of gyration: 21.25 Å; chains: 1; bounding box: 49×36×57 Å

Secondary structure (DSSP, 8-state):
----SBEEEEE-S---HHHHHHHHHHHHHHHHT-TT--S---EEEE--TT-----SSPPPPSS----TTTT--HHHHHHHHHHH-STTSTT--STT-SB-SSEEEEE-TTHHHHSEEEEEEEEEE-HHHHHHHHHHTT---HHHHHHHHHTTSS-SSPPPHHHHHHHHHH-B-TTS-BSS-TTSSSHHHHHHHHHHHHHHHTT--EEEEEEEEEETTTHHHHHHHHHHH-HHHHHHH-GGGB-TTSEE--

Organism: Aureobasidium pullulans (NCBI:txid5580)